Protein AF-A0A8J5S046-F1 (afdb_monomer_lite)

InterPro domains:
  IPR044968 Protein PUTATIVE RECOMBINATION INITIATION DEFECT 1 [PTHR36379] (1-211)

Organism: Zizania palustris (NCBI:txid103762)

Radius of gyration: 17.73 Å; chains: 1; bounding box: 41×42×45 Å

Foldseek 3Di:
DLLDPPLLVVQLVLVLVLLVLLCPVPDDCVPVSLPDPVLLVLLLVLLCCLLCVPVDDPSCLSSNLSNLSSLLSQLPDPDRRPSSLVSLAPVSLVSNLVRDALVSDFLSNLSSVLSCVVVVSDDPVSLVSLLVRLVVNLCVLVVVDDDDDDDDDDPPPPLPDDPDVVVSVVVSVCSSPPDDPPDDPVVVVVRSVSNNVSSVVSNVVSVVVVVD

Sequence (212 aa):
MIFSQDSRVAENCGACLSVILGWERFGKEKAVIRESKWSRLILEEFAVALTAPGLTSRSFTNQQKIAANIAVSLLKLSQVPVWLTSLFDGSLITGIVANLSARNVTAEVVDLFSELMARNYLNQDQIAGLHSLFQVCRRHAYGGGSQAQQPPEQKVETTAAARSTDDVRALLLGVMLNQRAGGSPCTLQMEQQKLLRQIDSFLQQSTRREQR

Structure (mmCIF, N/CA/C/O backbone):
data_AF-A0A8J5S046-F1
#
_entry.id   AF-A0A8J5S046-F1
#
loop_
_atom_site.group_PDB
_atom_site.id
_atom_site.type_symbol
_atom_site.label_atom_id
_atom_site.label_alt_id
_atom_site.label_comp_id
_atom_site.label_asym_id
_atom_site.label_entity_id
_atom_site.label_seq_id
_atom_site.pdbx_PDB_ins_code
_atom_site.Cartn_x
_atom_site.Cartn_y
_atom_site.Cartn_z
_atom_site.occupancy
_atom_site.B_iso_or_equiv
_atom_site.auth_seq_id
_atom_site.auth_comp_id
_atom_site.auth_asym_id
_atom_site.auth_atom_id
_atom_site.pdbx_PDB_model_num
ATOM 1 N N . MET A 1 1 ? 5.543 11.750 16.949 1.00 65.25 1 MET A N 1
ATOM 2 C CA . MET A 1 1 ? 5.632 10.344 17.406 1.00 65.25 1 MET A CA 1
ATOM 3 C C . MET A 1 1 ? 5.883 9.395 16.237 1.00 65.25 1 MET A C 1
ATOM 5 O O . MET A 1 1 ? 6.955 8.817 16.211 1.00 65.25 1 MET A O 1
ATOM 9 N N . ILE A 1 2 ? 5.003 9.307 15.227 1.00 62.59 2 ILE A N 1
ATOM 10 C CA . ILE A 1 2 ? 5.283 8.517 14.002 1.00 62.59 2 ILE A CA 1
ATOM 11 C C . ILE A 1 2 ? 6.438 9.118 13.188 1.00 62.59 2 ILE A C 1
ATOM 13 O O . ILE A 1 2 ? 7.314 8.384 12.760 1.00 62.59 2 ILE A O 1
ATOM 17 N N . PHE A 1 3 ? 6.525 10.448 13.091 1.00 65.94 3 PHE A N 1
ATOM 18 C CA . PHE A 1 3 ? 7.663 11.163 12.489 1.00 65.94 3 PHE A CA 1
ATOM 19 C C . PHE A 1 3 ? 8.866 11.343 13.436 1.00 65.94 3 PHE A C 1
ATOM 21 O O . PHE A 1 3 ? 9.636 12.288 13.294 1.00 65.94 3 PHE A O 1
ATOM 28 N N . SER A 1 4 ? 8.993 10.500 14.466 1.00 66.88 4 SER A N 1
ATOM 29 C CA . SER A 1 4 ? 10.151 10.550 15.367 1.00 66.88 4 SER A CA 1
ATOM 30 C C . SER A 1 4 ? 11.442 10.261 14.595 1.00 66.88 4 SER A C 1
ATOM 32 O O . SER A 1 4 ? 11.445 9.415 13.702 1.00 66.88 4 SER A O 1
ATOM 34 N N . GLN A 1 5 ? 12.540 10.927 14.967 1.00 66.25 5 GLN A N 1
ATOM 35 C CA . GLN A 1 5 ? 13.869 10.560 14.467 1.00 66.25 5 GLN A CA 1
ATOM 36 C C . GLN A 1 5 ? 14.384 9.252 15.083 1.00 66.25 5 GLN A C 1
ATOM 38 O O . GLN A 1 5 ? 15.199 8.573 14.465 1.00 66.25 5 GLN A O 1
ATOM 43 N N . ASP A 1 6 ? 13.889 8.864 16.265 1.00 71.69 6 ASP A N 1
ATOM 44 C CA . ASP A 1 6 ? 14.106 7.508 16.777 1.00 71.69 6 ASP A CA 1
ATOM 45 C C . ASP A 1 6 ? 13.193 6.543 16.007 1.00 71.69 6 ASP A C 1
ATOM 47 O O . ASP A 1 6 ? 11.966 6.558 16.176 1.00 71.69 6 ASP A O 1
ATOM 51 N N . SER A 1 7 ? 13.806 5.714 15.156 1.00 68.44 7 SER A N 1
ATOM 52 C CA . SER A 1 7 ? 13.111 4.754 14.298 1.00 68.44 7 SER A CA 1
ATOM 53 C C . SER A 1 7 ? 12.295 3.735 15.092 1.00 68.44 7 SER A C 1
ATOM 55 O O . SER A 1 7 ? 11.233 3.334 14.632 1.00 68.44 7 SER A O 1
ATOM 57 N N . ARG A 1 8 ? 12.718 3.369 16.309 1.00 71.75 8 ARG A N 1
ATOM 58 C CA . ARG A 1 8 ? 11.987 2.415 17.163 1.00 71.75 8 ARG A CA 1
ATOM 59 C C . ARG A 1 8 ? 10.700 3.032 17.687 1.00 71.75 8 ARG A C 1
ATOM 61 O O . ARG A 1 8 ? 9.659 2.383 17.706 1.00 71.75 8 ARG A O 1
ATOM 68 N N . VAL A 1 9 ? 10.757 4.305 18.086 1.00 72.75 9 VAL A N 1
ATOM 69 C CA . VAL A 1 9 ? 9.564 5.053 18.509 1.00 72.75 9 VAL A CA 1
ATOM 70 C C . VAL A 1 9 ? 8.600 5.195 17.333 1.00 72.75 9 VAL A C 1
ATOM 72 O O . VAL A 1 9 ? 7.409 4.930 17.487 1.00 72.75 9 VAL A O 1
ATOM 75 N N . ALA A 1 10 ? 9.112 5.553 16.153 1.00 69.56 10 ALA A N 1
ATOM 76 C CA . ALA A 1 10 ? 8.309 5.658 14.939 1.00 69.56 10 ALA A CA 1
ATOM 77 C C . ALA A 1 10 ? 7.615 4.328 14.588 1.00 69.56 10 ALA A C 1
ATOM 79 O O . ALA A 1 10 ? 6.402 4.314 14.374 1.00 69.56 10 ALA A O 1
ATOM 80 N N . GLU A 1 11 ? 8.363 3.220 14.597 1.00 68.56 11 GLU A N 1
ATOM 81 C CA . GLU A 1 11 ? 7.876 1.864 14.315 1.00 68.56 11 GLU A CA 1
ATOM 82 C C . GLU A 1 11 ? 6.812 1.402 15.309 1.00 68.56 11 GLU A C 1
ATOM 84 O O . GLU A 1 11 ? 5.725 0.999 14.891 1.00 68.56 11 GLU A O 1
ATOM 89 N N . ASN A 1 12 ? 7.064 1.544 16.612 1.00 73.19 12 ASN A N 1
ATOM 90 C CA . ASN A 1 12 ? 6.109 1.154 17.649 1.00 73.19 12 ASN A CA 1
ATOM 91 C C . ASN A 1 12 ? 4.814 1.966 17.558 1.00 73.19 12 ASN A C 1
ATOM 93 O O . ASN A 1 12 ? 3.722 1.396 17.583 1.00 73.19 12 ASN A O 1
ATOM 97 N N . CYS A 1 13 ? 4.918 3.289 17.400 1.00 74.25 13 CYS A N 1
ATOM 98 C CA . CYS A 1 13 ? 3.749 4.151 17.227 1.00 74.25 13 CYS A CA 1
ATOM 99 C C . CYS A 1 13 ? 2.962 3.791 15.963 1.00 74.25 13 CYS A C 1
ATOM 101 O O . CYS A 1 13 ? 1.733 3.764 15.986 1.00 74.25 13 CYS A O 1
ATOM 103 N N . GLY A 1 14 ? 3.663 3.498 14.870 1.00 70.62 14 GLY A N 1
ATOM 104 C CA . GLY A 1 14 ? 3.059 3.106 13.606 1.00 70.62 14 GLY A CA 1
ATOM 105 C C . GLY A 1 14 ? 2.335 1.766 13.651 1.00 70.62 14 GLY A C 1
ATOM 106 O O . GLY A 1 14 ? 1.214 1.643 13.152 1.00 70.62 14 GLY A O 1
ATOM 107 N N . ALA A 1 15 ? 2.953 0.770 14.284 1.00 68.62 15 ALA A N 1
ATOM 108 C CA . ALA A 1 15 ? 2.355 -0.541 14.491 1.00 68.62 15 ALA A CA 1
ATOM 109 C C . ALA A 1 15 ? 1.113 -0.443 15.391 1.00 68.62 15 ALA A C 1
ATOM 111 O O . ALA A 1 15 ? 0.059 -0.969 15.034 1.00 68.62 15 ALA A O 1
ATOM 112 N N . CYS A 1 16 ? 1.196 0.312 16.493 1.00 72.44 16 CYS A N 1
ATOM 113 C CA . CYS A 1 16 ? 0.053 0.572 17.370 1.00 72.44 16 CYS A CA 1
ATOM 114 C C . CYS A 1 16 ? -1.098 1.257 16.623 1.00 72.44 16 CYS A C 1
ATOM 116 O O . CYS A 1 16 ? -2.242 0.813 16.711 1.00 72.44 16 CYS A O 1
ATOM 118 N N . LEU A 1 17 ? -0.800 2.300 15.840 1.00 73.94 17 LEU A N 1
ATOM 119 C CA . LEU A 1 17 ? -1.813 2.995 15.049 1.00 73.94 17 LEU A CA 1
ATOM 120 C C . LEU A 1 17 ? -2.457 2.063 14.014 1.00 73.94 17 LEU A C 1
ATOM 122 O O . LEU A 1 17 ? -3.674 2.069 13.874 1.00 73.94 17 LEU A O 1
ATOM 126 N N . SER A 1 18 ? -1.674 1.222 13.333 1.00 67.00 18 SER A N 1
ATOM 127 C CA . SER A 1 18 ? -2.201 0.254 12.357 1.00 67.00 18 SER A CA 1
ATOM 128 C C . SER A 1 18 ? -3.168 -0.745 13.002 1.00 67.00 18 SER A C 1
ATOM 130 O O . SER A 1 18 ? -4.217 -1.048 12.437 1.00 67.00 18 SER A O 1
ATOM 132 N N . VAL A 1 19 ? -2.846 -1.221 14.210 1.00 69.62 19 VAL A N 1
ATOM 133 C CA . VAL A 1 19 ? -3.722 -2.099 15.000 1.00 69.62 19 VAL A CA 1
ATOM 134 C C . VAL A 1 19 ? -5.034 -1.391 15.360 1.00 69.62 19 VAL A C 1
ATOM 136 O O . VAL A 1 19 ? -6.098 -1.968 15.146 1.00 69.62 19 VAL A O 1
ATOM 139 N N . ILE A 1 20 ? -4.962 -0.140 15.835 1.00 71.00 20 ILE A N 1
ATOM 140 C CA . ILE A 1 20 ? -6.134 0.672 16.211 1.00 71.00 20 ILE A CA 1
ATOM 141 C C . ILE A 1 20 ? -7.035 0.937 14.996 1.00 71.00 20 ILE A C 1
ATOM 143 O O . ILE A 1 20 ? -8.240 0.705 15.054 1.00 71.00 20 ILE A O 1
ATOM 147 N N . LEU A 1 21 ? -6.461 1.367 13.868 1.00 66.56 21 LEU A N 1
ATOM 148 C CA . LEU A 1 21 ? -7.210 1.606 12.626 1.00 66.56 21 LEU A CA 1
ATOM 149 C C . LEU A 1 21 ? -7.849 0.316 12.097 1.00 66.56 21 LEU A C 1
ATOM 151 O O . LEU A 1 21 ? -8.976 0.318 11.604 1.00 66.56 21 LEU A O 1
ATOM 155 N N . GLY A 1 22 ? -7.153 -0.810 12.253 1.00 62.88 22 GLY A N 1
ATOM 156 C CA . GLY A 1 22 ? -7.649 -2.128 11.895 1.00 62.88 22 GLY A CA 1
ATOM 157 C C . GLY A 1 22 ? -8.813 -2.628 12.756 1.00 62.88 22 GLY A C 1
ATOM 158 O O . GLY A 1 22 ? -9.294 -3.725 12.481 1.00 62.88 22 GLY A O 1
ATOM 159 N N . TRP A 1 23 ? -9.276 -1.908 13.781 1.00 62.06 23 TRP A N 1
ATOM 160 C CA . TRP A 1 23 ? -10.411 -2.316 14.624 1.00 62.06 23 TRP A CA 1
ATOM 161 C C . TRP A 1 23 ? -11.747 -1.673 14.290 1.00 62.06 23 TRP A C 1
ATOM 163 O O . TRP A 1 23 ? -12.754 -2.012 14.910 1.00 62.06 23 TRP A O 1
ATOM 173 N N . GLU A 1 24 ? -11.823 -0.843 13.253 1.00 55.97 24 GLU A N 1
ATOM 174 C CA . GLU A 1 24 ? -13.107 -0.296 12.798 1.00 55.97 24 GLU A CA 1
ATOM 175 C C . GLU A 1 24 ? -14.135 -1.394 12.418 1.00 55.97 24 GLU A C 1
ATOM 177 O O . GLU A 1 24 ? -15.351 -1.187 12.438 1.00 55.97 24 GLU A O 1
ATOM 182 N N . ARG A 1 25 ? -13.659 -2.619 12.158 1.00 53.66 25 ARG A N 1
ATOM 183 C CA . ARG A 1 25 ? -14.481 -3.830 11.979 1.00 53.66 25 ARG A CA 1
ATOM 184 C C . ARG A 1 25 ? -15.316 -4.236 13.210 1.00 53.66 25 ARG A C 1
ATOM 186 O O . ARG A 1 25 ? -16.189 -5.084 13.046 1.00 53.66 25 ARG A O 1
ATOM 193 N N . PHE A 1 26 ? -15.114 -3.640 14.393 1.00 51.38 26 PHE A N 1
ATOM 194 C CA . PHE A 1 26 ? -15.739 -4.085 15.651 1.00 51.38 26 PHE A CA 1
ATOM 195 C C . PHE A 1 26 ? -16.686 -3.084 16.351 1.00 51.38 26 PHE A C 1
ATOM 197 O O . PHE A 1 26 ? -17.301 -3.466 17.344 1.00 51.38 26 PHE A O 1
ATOM 204 N N . GLY A 1 27 ? -16.883 -1.838 15.884 1.00 50.84 27 GLY A N 1
ATOM 205 C CA . GLY A 1 27 ? -17.802 -0.926 16.597 1.00 50.84 27 GLY A CA 1
ATOM 206 C C . GLY A 1 27 ? -17.813 0.556 16.200 1.00 50.84 27 GLY A C 1
ATOM 207 O O . GLY A 1 27 ? -17.188 0.964 15.230 1.00 50.84 27 GLY A O 1
ATOM 208 N N . LYS A 1 28 ? -18.578 1.356 16.967 1.00 48.78 28 LYS A N 1
ATOM 209 C CA . LYS A 1 28 ? -19.098 2.725 16.706 1.00 48.78 28 LYS A CA 1
ATOM 210 C C . LYS A 1 28 ? -18.073 3.856 16.449 1.00 48.78 28 LYS A C 1
ATOM 212 O O . LYS A 1 28 ? -18.494 4.989 16.236 1.00 48.78 28 LYS A O 1
ATOM 217 N N . GLU A 1 29 ? -16.770 3.590 16.400 1.00 53.75 29 GLU A N 1
ATOM 218 C CA . GLU A 1 29 ? -15.717 4.607 16.175 1.00 53.75 29 GLU A CA 1
ATOM 219 C C . GLU A 1 29 ? -15.400 4.886 14.692 1.00 53.75 29 GLU A C 1
ATOM 221 O O . GLU A 1 29 ? -14.442 5.590 14.370 1.00 53.75 29 GLU A O 1
ATOM 226 N N . LYS A 1 30 ? -16.248 4.398 13.775 1.00 57.34 30 LYS A N 1
ATOM 227 C CA . LYS A 1 30 ? -16.073 4.520 12.317 1.00 57.34 30 LYS A CA 1
ATOM 228 C C . LYS A 1 30 ? -15.819 5.948 11.824 1.00 57.34 30 LYS A C 1
ATOM 230 O O . LYS A 1 30 ? -15.045 6.159 10.901 1.00 57.34 30 LYS A O 1
ATOM 235 N N . ALA A 1 31 ? -16.457 6.948 12.432 1.00 59.94 31 ALA A N 1
ATOM 236 C CA . ALA A 1 31 ? -16.337 8.334 11.976 1.00 59.94 31 ALA A CA 1
ATOM 237 C C . ALA A 1 31 ? -14.989 8.977 12.351 1.00 59.94 31 ALA A C 1
ATOM 239 O O . ALA A 1 31 ? -14.379 9.647 11.521 1.00 59.94 31 ALA A O 1
ATOM 240 N N . VAL A 1 32 ? -14.498 8.742 13.574 1.00 61.19 32 VAL A N 1
ATOM 241 C CA . VAL A 1 32 ? -13.291 9.407 14.105 1.00 61.19 32 VAL A CA 1
ATOM 242 C C . VAL A 1 32 ? -12.034 8.925 13.382 1.00 61.19 32 VAL A C 1
ATOM 244 O O . VAL A 1 32 ? -11.157 9.721 13.051 1.00 61.19 32 VAL A O 1
ATOM 247 N N . ILE A 1 33 ? -11.969 7.626 13.083 1.00 64.25 33 ILE A N 1
ATOM 248 C CA . ILE A 1 33 ? -10.862 7.023 12.335 1.00 64.25 33 ILE A CA 1
ATOM 249 C C . ILE A 1 33 ? -10.875 7.480 10.868 1.00 64.25 33 ILE A C 1
ATOM 251 O O . ILE A 1 33 ? -9.837 7.890 10.340 1.00 64.25 33 ILE A O 1
ATOM 255 N N . ARG A 1 34 ? -12.054 7.484 10.230 1.00 66.81 34 ARG A N 1
ATOM 256 C CA . ARG A 1 34 ? -12.243 7.896 8.829 1.00 66.81 34 ARG A CA 1
ATOM 257 C C . ARG A 1 34 ? -11.859 9.356 8.575 1.00 66.81 34 ARG A C 1
ATOM 259 O O . ARG A 1 34 ? -11.347 9.680 7.503 1.00 66.81 34 ARG A O 1
ATOM 266 N N . GLU A 1 35 ? -12.097 10.231 9.547 1.00 71.44 35 GLU A N 1
ATOM 267 C CA . GLU A 1 35 ? -11.873 11.682 9.437 1.00 71.44 35 GLU A CA 1
ATOM 268 C C . GLU A 1 35 ? -10.589 12.153 10.139 1.00 71.44 35 GLU A C 1
ATOM 270 O O . GLU A 1 35 ? -10.340 13.353 10.280 1.00 71.44 35 GLU A O 1
ATOM 275 N N . SER A 1 36 ? -9.728 11.214 10.542 1.00 76.62 36 SER A N 1
ATOM 276 C CA . SER A 1 36 ? -8.446 11.520 11.168 1.00 76.62 36 SER A CA 1
ATOM 277 C C . SER A 1 36 ? -7.538 12.317 10.224 1.00 76.62 36 SER A C 1
ATOM 279 O O . SER A 1 36 ? -6.962 11.786 9.268 1.00 76.62 36 SER A O 1
ATOM 281 N N . LYS A 1 37 ? -7.336 13.601 10.544 1.00 83.12 37 LYS A N 1
ATOM 282 C CA . LYS A 1 37 ? -6.372 14.475 9.853 1.00 83.12 37 LYS A CA 1
ATOM 283 C C . LYS A 1 37 ? -4.942 13.930 9.921 1.00 83.12 37 LYS A C 1
ATOM 285 O O . LYS A 1 37 ? -4.159 14.168 9.010 1.00 83.12 37 LYS A O 1
ATOM 290 N N . TRP A 1 38 ? -4.617 13.166 10.965 1.00 81.62 38 TRP A N 1
ATOM 291 C CA . TRP A 1 38 ? -3.316 12.514 11.108 1.00 81.62 38 TRP A CA 1
ATOM 292 C C . TRP A 1 38 ? -3.109 11.409 10.081 1.00 81.62 38 TRP A C 1
ATOM 294 O O . TRP A 1 38 ? -2.056 11.356 9.454 1.00 81.62 38 TRP A O 1
ATOM 304 N N . SER A 1 39 ? -4.116 10.558 9.877 1.00 80.56 39 SER A N 1
ATOM 305 C CA . SER A 1 39 ? -4.048 9.498 8.870 1.00 80.56 39 SER A CA 1
ATOM 306 C C . SER A 1 39 ? -3.913 10.087 7.468 1.00 80.56 39 SER A C 1
ATOM 308 O O . SER A 1 39 ? -3.118 9.596 6.672 1.00 80.56 39 SER A O 1
ATOM 310 N N . ARG A 1 40 ? -4.643 11.176 7.195 1.00 87.62 40 ARG A N 1
ATOM 311 C CA . ARG A 1 40 ? -4.538 11.914 5.935 1.00 87.62 40 ARG A CA 1
ATOM 312 C C . ARG A 1 40 ? -3.136 12.469 5.704 1.00 87.62 40 ARG A C 1
ATOM 314 O O . ARG A 1 40 ? -2.552 12.170 4.672 1.00 87.62 40 ARG A O 1
ATOM 321 N N . LEU A 1 41 ? -2.581 13.184 6.682 1.00 86.12 41 LEU A N 1
ATOM 322 C CA . LEU A 1 41 ? -1.231 13.744 6.594 1.00 86.12 41 LEU A CA 1
ATOM 323 C C . LEU A 1 41 ? -0.174 12.655 6.341 1.00 86.12 41 LEU A C 1
ATOM 325 O O . LEU A 1 41 ? 0.673 12.805 5.471 1.00 86.12 41 LEU A O 1
ATOM 329 N N . ILE A 1 42 ? -0.241 11.538 7.076 1.00 84.06 42 ILE A N 1
ATOM 330 C CA . ILE A 1 42 ? 0.701 10.418 6.909 1.00 84.06 42 ILE A CA 1
ATOM 331 C C . ILE A 1 42 ? 0.638 9.851 5.486 1.00 84.06 42 ILE A C 1
ATOM 333 O O . ILE A 1 42 ? 1.677 9.516 4.919 1.00 84.06 42 ILE A O 1
ATOM 337 N N . LEU A 1 43 ? -0.562 9.731 4.913 1.00 88.75 43 LEU A N 1
ATOM 338 C CA . LEU A 1 43 ? -0.732 9.166 3.577 1.00 88.75 43 LEU A CA 1
ATOM 339 C C . LEU A 1 43 ? -0.411 10.141 2.446 1.00 88.75 43 LEU A C 1
ATOM 341 O O . LEU A 1 43 ? 0.115 9.700 1.429 1.00 88.75 43 LEU A O 1
ATOM 345 N N . GLU A 1 44 ? -0.666 11.437 2.621 1.00 88.25 44 GLU A N 1
ATOM 346 C CA . GLU A 1 44 ? -0.227 12.471 1.676 1.00 88.25 44 GLU A CA 1
ATOM 347 C C . GLU A 1 44 ? 1.308 12.499 1.585 1.00 88.25 44 GLU A C 1
ATOM 349 O O . GLU A 1 44 ? 1.862 12.405 0.491 1.00 88.25 44 GLU A O 1
ATOM 354 N N . GLU A 1 45 ? 2.009 12.484 2.721 1.00 83.56 45 GLU A N 1
ATOM 355 C CA . GLU A 1 45 ? 3.478 12.388 2.743 1.00 83.56 45 GLU A CA 1
ATOM 356 C C . GLU A 1 45 ? 3.985 11.069 2.144 1.00 83.56 45 GLU A C 1
ATOM 358 O O . GLU A 1 45 ? 4.972 11.031 1.410 1.00 83.56 45 GLU A O 1
ATOM 363 N N . PHE A 1 46 ? 3.288 9.963 2.408 1.00 87.25 46 PHE A N 1
ATOM 364 C CA . PHE A 1 46 ? 3.628 8.663 1.834 1.00 87.25 46 PHE A CA 1
ATOM 365 C C . PHE A 1 46 ? 3.473 8.629 0.312 1.00 87.25 46 PHE A C 1
ATOM 367 O O . PHE A 1 46 ? 4.337 8.087 -0.378 1.00 87.25 46 PHE A O 1
ATOM 374 N N . ALA A 1 47 ? 2.423 9.252 -0.219 1.00 87.94 47 ALA A N 1
ATOM 375 C CA . ALA A 1 47 ? 2.223 9.422 -1.651 1.00 87.94 47 ALA A CA 1
ATOM 376 C C . ALA A 1 47 ? 3.360 10.236 -2.293 1.00 87.94 47 ALA A C 1
ATOM 378 O O . ALA A 1 47 ? 3.900 9.837 -3.330 1.00 87.94 47 ALA A O 1
ATOM 379 N N . VAL A 1 48 ? 3.786 11.328 -1.649 1.00 84.88 48 VAL A N 1
ATOM 380 C CA . VAL A 1 48 ? 4.943 12.126 -2.092 1.00 84.88 48 VAL A CA 1
ATOM 381 C C . VAL A 1 48 ? 6.221 11.288 -2.073 1.00 84.88 48 VAL A C 1
ATOM 383 O O . VAL A 1 48 ? 6.983 11.293 -3.036 1.00 84.88 48 VAL A O 1
ATOM 386 N N . ALA A 1 49 ? 6.437 10.489 -1.029 1.00 83.25 49 ALA A N 1
ATOM 387 C CA . ALA A 1 49 ? 7.616 9.635 -0.930 1.00 83.25 49 ALA A CA 1
ATOM 388 C C . ALA A 1 49 ? 7.701 8.560 -2.014 1.00 83.25 49 ALA A C 1
ATOM 390 O O . ALA A 1 49 ? 8.795 8.203 -2.450 1.00 83.25 49 ALA A O 1
ATOM 391 N N . LEU A 1 50 ? 6.554 8.027 -2.430 1.00 83.50 50 LEU A N 1
ATOM 392 C CA . LEU A 1 50 ? 6.482 7.022 -3.482 1.00 83.50 50 LEU A CA 1
ATOM 393 C C . LEU A 1 50 ? 6.617 7.625 -4.887 1.00 83.50 50 LEU A C 1
ATOM 395 O O . LEU A 1 50 ? 7.175 6.979 -5.769 1.00 83.50 50 LEU A O 1
ATOM 399 N N . THR A 1 51 ? 6.135 8.851 -5.095 1.00 86.12 51 THR A N 1
ATOM 400 C CA . THR A 1 51 ? 6.234 9.563 -6.385 1.00 86.12 51 THR A CA 1
ATOM 401 C C . THR A 1 51 ? 7.557 10.297 -6.577 1.00 86.12 51 THR A C 1
ATOM 403 O O . THR A 1 51 ? 7.993 10.482 -7.709 1.00 86.12 51 THR A O 1
ATOM 406 N N . ALA A 1 52 ? 8.215 10.705 -5.495 1.00 81.38 52 ALA A N 1
ATOM 407 C CA . ALA A 1 52 ? 9.493 11.402 -5.533 1.00 81.38 52 ALA A CA 1
ATOM 408 C C . ALA A 1 52 ? 10.423 10.925 -4.401 1.00 81.38 52 ALA A C 1
ATOM 410 O O . ALA A 1 52 ? 10.704 11.676 -3.461 1.00 81.38 52 ALA A O 1
ATOM 411 N N . PRO A 1 53 ? 10.975 9.696 -4.491 1.00 69.38 53 PRO A N 1
ATOM 412 C CA . PRO A 1 53 ? 11.811 9.117 -3.434 1.00 69.38 53 PRO A CA 1
ATOM 413 C C . PRO A 1 53 ? 13.015 9.989 -3.041 1.00 69.38 53 PRO A C 1
ATOM 415 O O . PRO A 1 53 ? 13.440 9.975 -1.887 1.00 69.38 53 PRO A O 1
ATOM 418 N N . GLY A 1 54 ? 13.541 10.786 -3.981 1.00 67.44 54 GLY A N 1
ATOM 419 C CA . GLY A 1 54 ? 14.675 11.692 -3.767 1.00 67.44 54 GLY A CA 1
ATOM 420 C C . GLY A 1 54 ? 14.374 12.956 -2.952 1.00 67.44 54 GLY A C 1
ATOM 421 O O . GLY A 1 54 ? 15.313 13.657 -2.584 1.00 67.44 54 GLY A O 1
ATOM 422 N N . LEU A 1 55 ? 13.103 13.251 -2.658 1.00 65.56 55 LEU A N 1
ATOM 423 C CA . LEU A 1 55 ? 12.689 14.435 -1.893 1.00 65.56 55 LEU A CA 1
ATOM 424 C C . LEU A 1 55 ? 12.417 14.137 -0.412 1.00 65.56 55 LEU A C 1
ATOM 426 O O . LEU A 1 55 ? 12.116 15.052 0.351 1.00 65.56 55 LEU A O 1
ATOM 430 N N . THR A 1 56 ? 12.528 12.875 0.010 1.00 64.31 56 THR A N 1
ATOM 431 C CA . THR A 1 56 ? 12.166 12.463 1.373 1.00 64.31 56 THR A CA 1
ATOM 432 C C . THR A 1 56 ? 13.373 12.220 2.264 1.00 64.31 56 THR A C 1
ATOM 434 O O . THR A 1 56 ? 14.449 11.818 1.819 1.00 64.31 56 THR A O 1
ATOM 437 N N . SER A 1 57 ? 13.211 12.500 3.557 1.00 57.56 57 SER A N 1
ATOM 438 C CA . SER A 1 57 ? 14.267 12.283 4.541 1.00 57.56 57 SER A CA 1
ATOM 439 C C . SER A 1 57 ? 14.542 10.785 4.731 1.00 57.56 57 SER A C 1
ATOM 441 O O . SER A 1 57 ? 13.658 9.940 4.597 1.00 57.56 57 SER A O 1
ATOM 443 N N . ARG A 1 58 ? 15.773 10.432 5.127 1.00 54.06 58 ARG A N 1
ATOM 444 C CA . ARG A 1 58 ? 16.155 9.032 5.409 1.00 54.06 58 ARG A CA 1
ATOM 445 C C . ARG A 1 58 ? 15.292 8.354 6.482 1.00 54.06 58 ARG A C 1
ATOM 447 O O . ARG A 1 58 ? 15.243 7.133 6.509 1.00 54.06 58 ARG A O 1
ATOM 454 N N . SER A 1 59 ? 14.621 9.108 7.357 1.00 52.84 59 SER A N 1
ATOM 455 C CA . SER A 1 59 ? 13.706 8.544 8.362 1.00 52.84 59 SER A CA 1
ATOM 456 C C . SER A 1 59 ? 12.428 7.969 7.746 1.00 52.84 59 SER A C 1
ATOM 458 O O . SER A 1 59 ? 11.758 7.153 8.378 1.00 52.84 59 SER A O 1
ATOM 460 N N . PHE A 1 60 ? 12.087 8.376 6.520 1.00 59.53 60 PHE A N 1
A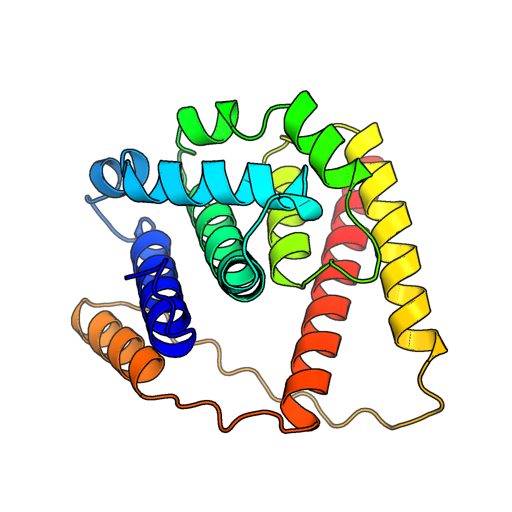TOM 461 C CA . PHE A 1 60 ? 10.817 8.028 5.902 1.00 59.53 60 PHE A CA 1
ATOM 462 C C . PHE A 1 60 ? 10.783 6.599 5.337 1.00 59.53 60 PHE A C 1
ATOM 464 O O . PHE A 1 60 ? 9.718 5.996 5.274 1.00 59.53 60 PHE A O 1
ATOM 471 N N . THR A 1 61 ? 11.922 5.988 4.999 1.00 58.69 61 THR A N 1
ATOM 472 C CA . THR A 1 61 ? 11.964 4.621 4.435 1.00 58.69 61 THR A CA 1
ATOM 473 C C . THR A 1 61 ? 11.416 3.557 5.390 1.00 58.69 61 THR A C 1
ATOM 475 O O . THR A 1 61 ? 10.660 2.685 4.967 1.00 58.69 61 THR A O 1
ATOM 478 N N . ASN A 1 62 ? 11.700 3.649 6.693 1.00 60.38 62 ASN A N 1
ATOM 479 C CA . ASN A 1 62 ? 11.082 2.754 7.683 1.00 60.38 62 ASN A CA 1
ATOM 480 C C . ASN A 1 62 ? 9.598 3.098 7.912 1.00 60.38 62 ASN A C 1
ATOM 482 O O . ASN A 1 62 ? 8.775 2.217 8.160 1.00 60.38 62 ASN A O 1
ATOM 486 N N . GLN A 1 63 ? 9.235 4.375 7.764 1.00 69.62 63 GLN A N 1
ATOM 487 C CA . GLN A 1 63 ? 7.860 4.862 7.907 1.00 69.62 63 GLN A CA 1
ATOM 488 C C . GLN A 1 63 ? 6.969 4.482 6.716 1.00 69.62 63 GLN A C 1
ATOM 490 O O . GLN A 1 63 ? 5.757 4.372 6.889 1.00 69.62 63 GLN A O 1
ATOM 495 N N . GLN A 1 64 ? 7.540 4.184 5.544 1.00 76.75 64 GLN A N 1
ATOM 496 C CA . GLN A 1 64 ? 6.796 3.714 4.370 1.00 76.75 64 GLN A CA 1
ATOM 497 C C . GLN A 1 64 ? 6.040 2.414 4.647 1.00 76.75 64 GLN A C 1
ATOM 499 O O . GLN A 1 64 ? 4.882 2.295 4.257 1.00 76.75 64 GLN A O 1
ATOM 504 N N . LYS A 1 65 ? 6.643 1.460 5.372 1.00 79.44 65 LYS A N 1
ATOM 505 C CA . LYS A 1 65 ? 5.961 0.205 5.743 1.00 79.44 65 LYS A CA 1
ATOM 506 C C . LYS A 1 65 ? 4.727 0.471 6.603 1.00 79.44 65 LYS A C 1
ATOM 508 O O . LYS A 1 65 ? 3.667 -0.112 6.396 1.00 79.44 65 LYS A O 1
ATOM 513 N N . ILE A 1 66 ? 4.865 1.375 7.567 1.00 76.75 66 ILE A N 1
ATOM 514 C CA . ILE A 1 66 ? 3.786 1.774 8.473 1.00 76.75 66 ILE A CA 1
ATOM 515 C C . ILE A 1 66 ? 2.682 2.486 7.695 1.00 76.75 66 ILE A C 1
ATOM 517 O O . ILE A 1 66 ? 1.516 2.129 7.823 1.00 76.75 66 ILE A O 1
ATOM 521 N N . ALA A 1 67 ? 3.045 3.473 6.877 1.00 84.56 67 ALA A N 1
ATOM 522 C CA . ALA A 1 67 ? 2.095 4.235 6.082 1.00 84.56 67 ALA A CA 1
ATOM 523 C C . ALA A 1 67 ? 1.343 3.338 5.086 1.00 84.56 67 ALA A C 1
ATOM 525 O O . ALA A 1 67 ? 0.124 3.440 4.978 1.00 84.56 67 ALA A O 1
ATOM 526 N N . ALA A 1 68 ? 2.027 2.383 4.451 1.00 87.38 68 ALA A N 1
ATOM 527 C CA . ALA A 1 68 ? 1.393 1.375 3.607 1.00 87.38 68 ALA A CA 1
ATOM 528 C C . ALA A 1 68 ? 0.377 0.520 4.390 1.00 87.38 68 ALA A C 1
ATOM 530 O O . ALA A 1 68 ? -0.753 0.341 3.939 1.00 87.38 68 ALA A O 1
ATOM 531 N N . ASN A 1 69 ? 0.719 0.060 5.599 1.00 84.00 69 ASN A N 1
ATOM 532 C CA . ASN A 1 69 ? -0.211 -0.693 6.452 1.00 84.00 69 ASN A CA 1
ATOM 533 C C . ASN A 1 69 ? -1.430 0.138 6.886 1.00 84.00 69 ASN A C 1
ATOM 535 O O . ASN A 1 69 ? -2.553 -0.377 6.923 1.00 84.00 69 ASN A O 1
ATOM 539 N N . ILE A 1 70 ? -1.229 1.425 7.182 1.00 83.56 70 ILE A N 1
ATOM 540 C CA . ILE A 1 70 ? -2.306 2.381 7.470 1.00 83.56 70 ILE A CA 1
ATOM 541 C C . ILE A 1 70 ? -3.226 2.518 6.250 1.00 83.56 70 ILE A C 1
ATOM 543 O O . ILE A 1 70 ? -4.441 2.383 6.392 1.00 83.56 70 ILE A O 1
ATOM 547 N N . ALA A 1 71 ? -2.661 2.713 5.053 1.00 89.25 71 ALA A N 1
ATOM 548 C CA . ALA A 1 71 ? -3.422 2.805 3.809 1.00 89.25 71 ALA A CA 1
ATOM 549 C C . ALA A 1 71 ? -4.250 1.541 3.554 1.00 89.25 71 ALA A C 1
ATOM 551 O O . ALA A 1 71 ? -5.457 1.640 3.348 1.00 89.25 71 ALA A O 1
ATOM 552 N N . VAL A 1 72 ? -3.639 0.35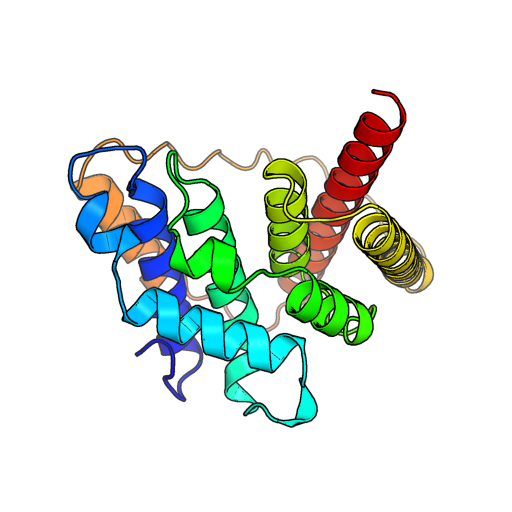5 3.646 1.00 88.56 72 VAL A N 1
ATOM 553 C CA . VAL A 1 72 ? -4.337 -0.934 3.489 1.00 88.56 72 VAL A CA 1
ATOM 554 C C . VAL A 1 72 ? -5.476 -1.069 4.498 1.00 88.56 72 VAL A C 1
ATOM 556 O O . VAL A 1 72 ? -6.572 -1.496 4.141 1.00 88.56 72 VAL A O 1
ATOM 559 N N . SER A 1 73 ? -5.250 -0.684 5.755 1.00 83.81 73 SER A N 1
ATOM 560 C CA . SER A 1 73 ? -6.278 -0.762 6.801 1.00 83.81 73 SER A CA 1
ATOM 561 C C . SER A 1 73 ? -7.472 0.144 6.494 1.00 83.81 73 SER A C 1
ATOM 563 O O . SER A 1 73 ? -8.613 -0.296 6.620 1.00 83.81 73 SER A O 1
ATOM 565 N N . LEU A 1 74 ? -7.219 1.370 6.022 1.00 85.31 74 LEU A N 1
ATOM 566 C CA . LEU A 1 74 ? -8.266 2.316 5.624 1.00 85.31 74 LEU A CA 1
ATOM 567 C C . LEU A 1 74 ? -8.992 1.891 4.339 1.00 85.31 74 LEU A C 1
ATOM 569 O O . LEU A 1 74 ? -10.200 2.086 4.209 1.00 85.31 74 LEU A O 1
ATOM 573 N N . LEU A 1 75 ? -8.281 1.277 3.393 1.00 88.38 75 LEU A N 1
ATOM 574 C CA . LEU A 1 75 ? -8.881 0.725 2.181 1.00 88.38 75 LEU A CA 1
ATOM 575 C C . LEU A 1 75 ? -9.754 -0.495 2.484 1.00 88.38 75 LEU A C 1
ATOM 577 O O . LEU A 1 75 ? -10.748 -0.695 1.800 1.00 88.38 75 LEU A O 1
ATOM 581 N N . LYS A 1 76 ? -9.451 -1.278 3.527 1.00 86.38 76 LYS A N 1
ATOM 582 C CA . LYS A 1 76 ? -10.252 -2.441 3.960 1.00 86.38 76 LYS A CA 1
ATOM 583 C C . LYS A 1 76 ? -11.544 -2.077 4.696 1.00 86.38 76 LYS A C 1
ATOM 585 O O . LYS A 1 76 ? -12.362 -2.958 4.960 1.00 86.38 76 LYS A O 1
ATOM 590 N N . LEU A 1 77 ? -11.778 -0.800 4.987 1.00 80.88 77 LEU A N 1
ATOM 591 C CA . LEU A 1 77 ? -12.999 -0.345 5.649 1.00 80.88 77 LEU A CA 1
ATOM 592 C C . LEU A 1 77 ? -14.248 -0.603 4.805 1.00 80.88 77 LEU A C 1
ATOM 594 O O . LEU A 1 77 ? -14.219 -0.562 3.574 1.00 80.88 77 LEU A O 1
ATOM 598 N N . SER A 1 78 ? -15.385 -0.835 5.468 1.00 79.44 78 SER A N 1
ATOM 599 C CA . SER A 1 78 ? -16.672 -1.007 4.772 1.00 79.44 78 SER A CA 1
ATOM 600 C C . SER A 1 78 ? -17.027 0.208 3.906 1.00 79.44 78 SER A C 1
ATOM 602 O O . SER A 1 78 ? -17.565 0.048 2.815 1.00 79.44 78 SER A O 1
ATOM 604 N N . GLN A 1 79 ? -16.669 1.407 4.371 1.00 82.81 79 GLN A N 1
ATOM 605 C CA . GLN A 1 79 ? -16.748 2.649 3.612 1.00 82.81 79 GLN A CA 1
ATOM 606 C C . GLN A 1 79 ? -15.366 3.292 3.616 1.00 82.81 79 GLN A C 1
ATOM 608 O O . GLN A 1 79 ? -14.868 3.683 4.670 1.00 82.81 79 GLN A O 1
ATOM 613 N N . VAL A 1 80 ? -14.748 3.384 2.441 1.00 86.06 80 VAL A N 1
ATOM 614 C CA . VAL A 1 80 ? -13.434 4.014 2.288 1.00 86.06 80 VAL A CA 1
ATOM 615 C C . VAL A 1 80 ? -13.589 5.534 2.467 1.00 86.06 80 VAL A C 1
ATOM 617 O O . VAL A 1 80 ? -14.539 6.104 1.924 1.00 86.06 80 VAL A O 1
ATOM 620 N N . PRO A 1 81 ? -12.699 6.215 3.215 1.00 86.44 81 PRO A N 1
ATOM 621 C CA . PRO A 1 81 ? -12.752 7.667 3.349 1.00 86.44 81 PRO A CA 1
ATOM 622 C C . PRO A 1 81 ? -12.677 8.369 1.985 1.00 86.44 81 PRO A C 1
ATOM 624 O O . PRO A 1 81 ? -11.794 8.069 1.186 1.00 86.44 81 PRO A O 1
ATOM 627 N N . VAL A 1 82 ? -13.547 9.354 1.732 1.00 88.19 82 VAL A N 1
ATOM 628 C CA . VAL A 1 82 ? -13.592 10.068 0.437 1.00 88.19 82 VAL A CA 1
ATOM 629 C C . VAL A 1 82 ? -12.244 10.711 0.103 1.00 88.19 82 VAL A C 1
ATOM 631 O O . VAL A 1 82 ? -11.747 10.556 -1.008 1.00 88.19 82 VAL A O 1
ATOM 634 N N . TRP A 1 83 ? -11.592 11.349 1.077 1.00 89.88 83 TRP A N 1
ATOM 635 C CA . TRP A 1 83 ? -10.269 11.946 0.868 1.00 89.88 83 TRP A CA 1
ATOM 636 C C . TRP A 1 83 ? -9.215 10.918 0.435 1.00 89.88 83 TRP A C 1
ATOM 638 O O . TRP A 1 83 ? -8.309 11.273 -0.307 1.00 89.88 83 TRP A O 1
ATOM 648 N N . LEU A 1 84 ? -9.337 9.656 0.862 1.00 90.06 84 LEU A N 1
ATOM 649 C CA . LEU A 1 84 ? -8.409 8.589 0.489 1.00 90.06 84 LEU A CA 1
ATOM 650 C C . LEU A 1 84 ? -8.620 8.167 -0.965 1.00 90.06 84 LEU A C 1
ATOM 652 O O . LEU A 1 84 ? -7.654 7.906 -1.675 1.00 90.06 84 LEU A O 1
ATOM 656 N N . THR A 1 85 ? -9.876 8.157 -1.417 1.00 88.88 85 THR A N 1
ATOM 657 C CA . THR A 1 85 ? -10.206 7.914 -2.829 1.00 88.88 85 THR A CA 1
ATOM 658 C C . THR A 1 85 ? -9.732 9.047 -3.735 1.00 88.88 85 THR A C 1
ATOM 660 O O . THR A 1 85 ? -9.277 8.786 -4.839 1.00 88.88 85 THR A O 1
ATOM 663 N N . SER A 1 86 ? -9.782 10.295 -3.256 1.00 90.50 86 SER A N 1
ATOM 664 C CA . SER A 1 86 ? -9.237 11.450 -3.978 1.00 90.50 86 SER A CA 1
ATOM 665 C C . SER A 1 86 ? -7.710 11.495 -3.956 1.00 90.50 86 SER A C 1
ATOM 667 O O . SER A 1 86 ? -7.120 12.025 -4.887 1.00 90.50 86 SER A O 1
ATOM 669 N N . LEU A 1 87 ? -7.078 10.972 -2.900 1.00 91.00 87 LEU A N 1
ATOM 670 C CA . LEU A 1 87 ? -5.624 10.883 -2.807 1.00 91.00 87 LEU A CA 1
ATOM 671 C C . LEU A 1 87 ? -5.081 9.894 -3.840 1.00 91.00 87 LEU A C 1
ATOM 673 O O . LEU A 1 87 ? -4.203 10.251 -4.611 1.00 91.00 87 LEU A O 1
ATOM 677 N N . PHE A 1 88 ? -5.612 8.668 -3.876 1.00 90.81 88 PHE A N 1
ATOM 678 C CA . PHE A 1 88 ? -5.220 7.644 -4.849 1.00 90.81 88 PHE A CA 1
ATOM 679 C C . PHE A 1 88 ? -5.954 7.813 -6.183 1.00 90.81 88 PHE A C 1
ATOM 681 O O . PHE A 1 88 ? -6.668 6.919 -6.636 1.00 90.81 88 PHE A O 1
ATOM 688 N N . ASP A 1 89 ? -5.778 8.972 -6.810 1.00 91.75 89 ASP A N 1
ATOM 689 C CA . ASP A 1 89 ? -6.279 9.210 -8.155 1.00 91.75 89 ASP A CA 1
ATOM 690 C C . ASP A 1 89 ? -5.405 8.515 -9.219 1.00 91.75 89 ASP A C 1
ATOM 692 O O . ASP A 1 89 ? -4.294 8.032 -8.967 1.00 91.75 89 ASP A O 1
ATOM 696 N N . GLY A 1 90 ? -5.911 8.458 -10.453 1.00 89.75 90 GLY A N 1
ATOM 697 C CA . GLY A 1 90 ? -5.202 7.797 -11.548 1.00 89.75 90 GLY A CA 1
ATOM 698 C C . GLY A 1 90 ? -3.836 8.425 -11.850 1.00 89.75 90 GLY A C 1
ATOM 699 O O . GLY A 1 90 ? -2.915 7.708 -12.248 1.00 89.75 90 GLY A O 1
ATOM 700 N N . SER A 1 91 ? -3.679 9.736 -11.640 1.00 90.44 91 SER A N 1
ATOM 701 C CA . SER A 1 91 ? -2.421 10.437 -11.909 1.00 90.44 91 SER A CA 1
ATOM 702 C C . SER A 1 91 ? -1.349 10.100 -10.868 1.00 90.44 91 SER A C 1
ATOM 704 O O . SER A 1 91 ? -0.244 9.700 -11.248 1.00 90.44 91 SER A O 1
ATOM 706 N N . LEU A 1 92 ? -1.693 10.138 -9.575 1.00 90.12 92 LEU A N 1
ATOM 707 C CA . LEU A 1 92 ? -0.803 9.766 -8.483 1.00 90.12 92 LEU A CA 1
ATOM 708 C C . LEU A 1 92 ? -0.381 8.306 -8.607 1.00 90.12 92 LEU A C 1
ATOM 710 O O . LEU A 1 92 ? 0.810 8.013 -8.547 1.00 90.12 92 LEU A O 1
ATOM 714 N N . ILE A 1 93 ? -1.331 7.388 -8.817 1.00 92.06 93 ILE A N 1
ATOM 715 C CA . ILE A 1 93 ? -1.025 5.956 -8.942 1.00 92.06 93 ILE A CA 1
ATOM 716 C C . ILE A 1 93 ? -0.046 5.723 -10.096 1.00 92.06 93 ILE A C 1
ATOM 718 O O . ILE A 1 93 ? 0.942 5.011 -9.926 1.00 92.06 93 ILE A O 1
ATOM 722 N N . THR A 1 94 ? -0.273 6.357 -11.247 1.00 91.62 94 THR A N 1
ATOM 723 C CA . THR A 1 94 ? 0.636 6.253 -12.400 1.00 91.62 94 THR A CA 1
ATOM 724 C C . THR A 1 94 ? 2.028 6.785 -12.060 1.00 91.62 94 THR A C 1
ATOM 726 O O . THR A 1 94 ? 3.026 6.124 -12.351 1.00 91.62 94 THR A O 1
ATOM 729 N N . GLY A 1 95 ? 2.103 7.937 -11.386 1.00 89.38 95 GLY A N 1
ATOM 730 C CA . GLY A 1 95 ? 3.362 8.512 -10.916 1.00 89.38 95 GLY A CA 1
ATOM 731 C C . GLY A 1 95 ? 4.103 7.601 -9.936 1.00 89.38 95 GLY A C 1
ATOM 732 O O . GLY A 1 95 ? 5.318 7.451 -10.040 1.00 89.38 95 GLY A O 1
ATOM 733 N N . ILE A 1 96 ? 3.389 6.940 -9.022 1.00 89.88 96 ILE A N 1
ATOM 734 C CA . ILE A 1 96 ? 3.982 5.969 -8.098 1.00 89.88 96 ILE A CA 1
ATOM 735 C C . ILE A 1 96 ? 4.532 4.775 -8.881 1.00 89.88 96 ILE A C 1
ATOM 737 O O . ILE A 1 96 ? 5.700 4.429 -8.719 1.00 89.88 96 ILE A O 1
ATOM 741 N N . VAL A 1 97 ? 3.719 4.155 -9.744 1.00 89.88 97 VAL A N 1
ATOM 742 C CA . VAL A 1 97 ? 4.118 2.968 -10.523 1.00 89.88 97 VAL A CA 1
ATOM 743 C C . VAL A 1 97 ? 5.367 3.252 -11.360 1.00 89.88 97 VAL A C 1
ATOM 745 O O . VAL A 1 97 ? 6.261 2.410 -11.408 1.00 89.88 97 VAL A O 1
ATOM 748 N N . ALA A 1 98 ? 5.476 4.449 -11.942 1.00 88.25 98 ALA A N 1
ATOM 749 C CA . ALA A 1 98 ? 6.643 4.869 -12.718 1.00 88.25 98 ALA A CA 1
ATOM 750 C C . ALA A 1 98 ? 7.940 4.999 -11.892 1.00 88.25 98 ALA A C 1
ATOM 752 O O . ALA A 1 98 ? 9.031 4.876 -12.446 1.00 88.25 98 ALA A O 1
ATOM 753 N N . ASN A 1 99 ? 7.840 5.236 -10.580 1.00 87.50 99 ASN A N 1
ATOM 754 C CA . ASN A 1 99 ? 8.986 5.403 -9.678 1.00 87.50 99 ASN A CA 1
ATOM 755 C C . ASN A 1 99 ? 9.344 4.131 -8.891 1.00 87.50 99 ASN A C 1
ATOM 757 O O . ASN A 1 99 ? 10.376 4.073 -8.207 1.00 87.50 99 ASN A O 1
ATOM 761 N N . LEU A 1 100 ? 8.513 3.091 -8.968 1.00 86.38 100 LEU A N 1
ATOM 762 C CA . LEU A 1 100 ? 8.810 1.813 -8.339 1.00 86.38 100 LEU A CA 1
ATOM 763 C C . LEU A 1 100 ? 9.840 1.016 -9.144 1.00 86.38 100 LEU A C 1
ATOM 765 O O . LEU A 1 100 ? 9.885 1.021 -10.370 1.00 86.38 100 LEU A O 1
ATOM 769 N N . SER A 1 101 ? 10.684 0.289 -8.422 1.00 83.75 101 SER A N 1
ATOM 770 C CA . SER A 1 101 ? 11.723 -0.581 -8.960 1.00 83.75 101 SER A CA 1
ATOM 771 C C . SER A 1 101 ? 11.911 -1.790 -8.048 1.00 83.75 101 SER A C 1
ATOM 773 O O . SER A 1 101 ? 11.539 -1.772 -6.876 1.00 83.75 101 SER A O 1
ATOM 775 N N . ALA A 1 102 ? 12.587 -2.831 -8.531 1.00 79.50 102 ALA A N 1
ATOM 776 C CA . ALA A 1 102 ? 12.862 -4.017 -7.714 1.00 79.50 102 ALA A CA 1
ATOM 777 C C . ALA A 1 102 ? 13.639 -3.738 -6.411 1.00 79.50 102 ALA A C 1
ATOM 779 O O . ALA A 1 102 ? 13.700 -4.601 -5.542 1.00 79.50 102 ALA A O 1
ATOM 780 N N . ARG A 1 103 ? 14.226 -2.542 -6.260 1.00 75.50 103 ARG A N 1
ATOM 781 C CA . ARG A 1 103 ? 14.989 -2.134 -5.075 1.00 75.50 103 ARG A CA 1
ATOM 782 C C . ARG A 1 103 ? 14.144 -1.478 -3.981 1.00 75.50 103 ARG A C 1
ATOM 784 O O . ARG A 1 103 ? 14.597 -1.443 -2.843 1.00 75.50 103 ARG A O 1
ATOM 791 N N . ASN A 1 104 ? 12.974 -0.926 -4.312 1.00 77.44 104 ASN A N 1
ATOM 792 C CA . ASN A 1 104 ? 12.134 -0.172 -3.368 1.00 77.44 104 ASN A CA 1
ATOM 793 C C . ASN A 1 104 ? 10.757 -0.814 -3.121 1.00 77.44 104 ASN A C 1
ATOM 795 O O . ASN A 1 104 ? 9.967 -0.287 -2.343 1.00 77.44 104 ASN A O 1
ATOM 799 N N . VAL A 1 105 ? 10.481 -1.964 -3.736 1.00 84.69 105 VAL A N 1
ATOM 800 C CA . VAL A 1 105 ? 9.255 -2.728 -3.494 1.00 84.69 105 VAL A CA 1
ATOM 801 C C . VAL A 1 105 ? 9.385 -3.540 -2.201 1.00 84.69 105 VAL A C 1
ATOM 803 O O . VAL A 1 105 ? 10.279 -4.373 -2.058 1.00 84.69 105 VAL A O 1
ATOM 806 N N . THR A 1 106 ? 8.455 -3.325 -1.270 1.00 86.06 106 THR A N 1
ATOM 807 C CA . THR A 1 106 ? 8.300 -4.114 -0.037 1.00 86.06 106 THR A CA 1
ATOM 808 C C . THR A 1 106 ? 6.988 -4.897 -0.048 1.00 86.06 106 THR A C 1
ATOM 810 O O . THR A 1 106 ? 6.097 -4.618 -0.851 1.00 86.06 106 THR A O 1
ATOM 813 N N . ALA A 1 107 ? 6.843 -5.873 0.855 1.00 87.19 107 ALA A N 1
ATOM 814 C CA . ALA A 1 107 ? 5.612 -6.656 0.977 1.00 87.19 107 ALA A CA 1
ATOM 815 C C . ALA A 1 107 ? 4.389 -5.760 1.244 1.00 87.19 107 ALA A C 1
ATOM 817 O O . ALA A 1 107 ? 3.330 -5.977 0.668 1.00 87.19 107 ALA A O 1
ATOM 818 N N . GLU A 1 108 ? 4.559 -4.716 2.059 1.00 87.25 108 GLU A N 1
ATOM 819 C CA . GLU A 1 108 ? 3.499 -3.765 2.403 1.00 87.25 108 GLU A CA 1
ATOM 820 C C . GLU A 1 108 ? 3.073 -2.909 1.198 1.00 87.25 108 GLU A C 1
ATOM 822 O O . GLU A 1 108 ? 1.894 -2.595 1.050 1.00 87.25 108 GLU A O 1
ATOM 827 N N . VAL A 1 109 ? 4.010 -2.562 0.306 1.00 89.19 109 VAL A N 1
ATOM 828 C CA . VAL A 1 109 ? 3.693 -1.863 -0.952 1.00 89.19 109 VAL A CA 1
ATOM 829 C C . VAL A 1 109 ? 2.918 -2.785 -1.898 1.00 89.19 109 VAL A C 1
ATOM 831 O O . VAL A 1 109 ? 1.942 -2.354 -2.506 1.00 89.19 109 VAL A O 1
ATOM 834 N N . VAL A 1 110 ? 3.290 -4.066 -1.993 1.00 91.44 110 VAL A N 1
ATOM 835 C CA . VAL A 1 110 ? 2.523 -5.047 -2.786 1.00 91.44 110 VAL A CA 1
ATOM 836 C C . VAL A 1 110 ? 1.118 -5.247 -2.208 1.00 91.44 110 VAL A C 1
ATOM 838 O O . VAL A 1 110 ? 0.143 -5.283 -2.961 1.00 91.44 110 VAL A O 1
ATOM 841 N N . ASP A 1 111 ? 0.990 -5.314 -0.881 1.00 91.06 111 ASP A N 1
ATOM 842 C CA . ASP A 1 111 ? -0.301 -5.385 -0.186 1.00 91.06 111 ASP A CA 1
ATOM 843 C C . ASP A 1 111 ? -1.185 -4.163 -0.482 1.00 91.06 111 ASP A C 1
ATOM 845 O O . ASP A 1 111 ? -2.379 -4.312 -0.751 1.00 91.06 111 ASP A O 1
ATOM 849 N N . LEU A 1 112 ? -0.602 -2.958 -0.502 1.00 92.94 112 LEU A N 1
ATOM 850 C CA . LEU A 1 112 ? -1.300 -1.732 -0.892 1.00 92.94 112 LEU A CA 1
ATOM 851 C C . LEU A 1 112 ? -1.879 -1.834 -2.302 1.00 92.94 112 LEU A C 1
ATOM 853 O O . LEU A 1 112 ? -3.071 -1.596 -2.490 1.00 92.94 112 LEU A O 1
ATOM 857 N N . PHE A 1 113 ? -1.071 -2.219 -3.290 1.00 94.25 113 PHE A N 1
ATOM 858 C CA . PHE A 1 113 ? -1.559 -2.354 -4.664 1.00 94.25 113 PHE A CA 1
ATOM 859 C C . PHE A 1 113 ? -2.564 -3.492 -4.832 1.00 94.25 113 PHE A C 1
ATOM 861 O O . PHE A 1 113 ? -3.494 -3.363 -5.625 1.00 94.25 113 PHE A O 1
ATOM 868 N N . SER A 1 114 ? -2.430 -4.576 -4.066 1.00 93.06 114 SER A N 1
ATOM 869 C CA . SER A 1 114 ? -3.413 -5.668 -4.048 1.00 93.06 114 SER A CA 1
ATOM 870 C C . SER A 1 114 ? -4.783 -5.174 -3.576 1.00 93.06 114 SER A C 1
ATOM 872 O O . SER A 1 114 ? -5.813 -5.499 -4.172 1.00 93.06 114 SER A O 1
ATOM 874 N N . GLU A 1 115 ? -4.804 -4.337 -2.536 1.00 93.00 115 GLU A N 1
ATOM 875 C CA . GLU A 1 115 ? -6.037 -3.762 -2.000 1.00 93.00 115 GLU A CA 1
ATOM 876 C C . GLU A 1 115 ? -6.612 -2.669 -2.919 1.00 93.00 115 GLU A C 1
ATOM 878 O O . GLU A 1 115 ? -7.816 -2.657 -3.183 1.00 93.00 115 GLU A O 1
ATOM 883 N N . LEU A 1 116 ? -5.767 -1.798 -3.485 1.00 93.19 116 LEU A N 1
ATOM 884 C CA . LEU A 1 116 ? -6.188 -0.827 -4.506 1.00 93.19 116 LEU A CA 1
ATOM 885 C C . LEU A 1 116 ? -6.798 -1.534 -5.723 1.00 93.19 116 LEU A C 1
ATOM 887 O O . LEU A 1 116 ? -7.832 -1.104 -6.242 1.00 93.19 116 LEU A O 1
ATOM 891 N N . MET A 1 117 ? -6.205 -2.659 -6.139 1.00 92.81 117 MET A N 1
ATOM 892 C CA . MET A 1 117 ? -6.773 -3.514 -7.172 1.00 92.81 117 MET A CA 1
ATOM 893 C C . MET A 1 117 ? -8.139 -4.021 -6.725 1.00 92.81 117 MET A C 1
ATOM 895 O O . MET A 1 117 ? -9.115 -3.762 -7.422 1.00 92.81 117 MET A O 1
ATOM 899 N N . ALA A 1 118 ? -8.243 -4.676 -5.563 1.00 90.81 118 ALA A N 1
ATOM 900 C CA . ALA A 1 118 ? -9.492 -5.244 -5.047 1.00 90.81 118 ALA A CA 1
ATOM 901 C C . ALA A 1 118 ? -10.649 -4.227 -5.016 1.00 90.81 118 ALA A C 1
ATOM 903 O O . ALA A 1 118 ? -11.784 -4.580 -5.341 1.00 90.81 118 ALA A O 1
ATOM 904 N N . ARG A 1 119 ? -10.347 -2.956 -4.723 1.00 89.38 119 ARG A N 1
ATOM 905 C CA . ARG A 1 119 ? -11.301 -1.835 -4.687 1.00 89.38 119 ARG A CA 1
ATOM 906 C C . ARG A 1 119 ? -11.584 -1.160 -6.037 1.00 89.38 119 ARG A C 1
ATOM 908 O O . ARG A 1 119 ? -12.414 -0.262 -6.080 1.00 89.38 119 ARG A O 1
ATOM 915 N N . ASN A 1 120 ? -10.966 -1.623 -7.125 1.00 90.38 120 ASN A N 1
ATOM 916 C CA . ASN A 1 120 ? -11.074 -1.069 -8.485 1.00 90.38 120 ASN A CA 1
ATOM 917 C C . ASN A 1 120 ? -10.519 0.358 -8.637 1.00 90.38 120 ASN A C 1
ATOM 919 O O . ASN A 1 120 ? -11.005 1.117 -9.469 1.00 90.38 120 ASN A O 1
ATOM 923 N N . TYR A 1 121 ? -9.488 0.718 -7.868 1.00 91.50 121 TYR A N 1
ATOM 924 C CA . TYR A 1 121 ? -8.785 1.995 -8.055 1.00 91.50 121 TYR A CA 1
ATOM 925 C C . TYR A 1 121 ? -7.695 1.933 -9.131 1.00 91.50 121 TYR A C 1
ATOM 927 O O . TYR A 1 121 ? -7.228 2.973 -9.581 1.00 91.50 121 TYR A O 1
ATOM 935 N N . LEU A 1 122 ? -7.287 0.730 -9.550 1.00 92.38 122 LEU A N 1
ATOM 936 C CA . LEU A 1 122 ? -6.278 0.543 -10.592 1.00 92.38 122 LEU A CA 1
ATOM 937 C C . LEU A 1 122 ? -6.922 0.348 -11.966 1.00 92.38 122 LEU A C 1
ATOM 939 O O . LEU A 1 122 ? -7.846 -0.457 -12.106 1.00 92.38 122 LEU A O 1
ATOM 943 N N . ASN A 1 123 ? -6.382 1.027 -12.977 1.00 91.69 123 ASN A N 1
ATOM 944 C CA . ASN A 1 123 ? -6.706 0.769 -14.381 1.00 91.69 123 ASN A CA 1
ATOM 945 C C . ASN A 1 123 ? -5.830 -0.360 -14.971 1.00 91.69 123 ASN A C 1
ATOM 947 O O . ASN A 1 123 ? -4.897 -0.843 -14.327 1.00 91.69 123 ASN A O 1
ATOM 951 N N . GLN A 1 124 ? -6.135 -0.794 -16.197 1.00 90.19 124 GLN A N 1
ATOM 952 C CA . GLN A 1 124 ? -5.428 -1.912 -16.837 1.00 90.19 124 GLN A CA 1
ATOM 953 C C . GLN A 1 124 ? -3.942 -1.618 -17.081 1.00 90.19 124 GLN A C 1
ATOM 955 O O . GLN A 1 124 ? -3.104 -2.478 -16.820 1.00 90.19 124 GLN A O 1
ATOM 960 N N . ASP A 1 125 ? -3.597 -0.394 -17.485 1.00 90.56 125 ASP A N 1
ATOM 961 C CA . ASP A 1 125 ? -2.205 -0.004 -17.738 1.00 90.56 125 ASP A CA 1
ATOM 962 C C . ASP A 1 125 ? -1.363 -0.049 -16.453 1.00 90.56 125 ASP A C 1
ATOM 964 O O . ASP A 1 125 ? -0.242 -0.562 -16.438 1.00 90.56 125 ASP A O 1
ATOM 968 N N . GLN A 1 126 ? -1.928 0.425 -15.340 1.00 92.06 126 GLN A N 1
ATOM 969 C CA . GLN A 1 126 ? -1.308 0.372 -14.016 1.00 92.06 126 GLN A CA 1
ATOM 970 C C . GLN A 1 126 ? -1.141 -1.072 -13.536 1.00 92.06 126 GLN A C 1
ATOM 972 O O . GLN A 1 126 ? -0.088 -1.418 -12.998 1.00 92.06 126 GLN A O 1
ATOM 977 N N . ILE A 1 127 ? -2.145 -1.930 -13.754 1.00 91.69 127 ILE A N 1
ATOM 978 C CA . ILE A 1 127 ? -2.072 -3.359 -13.414 1.00 91.69 127 ILE A CA 1
ATOM 979 C C . ILE A 1 127 ? -0.970 -4.043 -14.228 1.00 91.69 127 ILE A C 1
ATOM 981 O O . ILE A 1 127 ? -0.145 -4.749 -13.648 1.00 91.69 127 ILE A O 1
ATOM 985 N N . ALA A 1 128 ? -0.904 -3.800 -15.538 1.00 90.25 128 ALA A N 1
ATOM 986 C CA . ALA A 1 128 ? 0.123 -4.365 -16.411 1.00 90.25 128 ALA A CA 1
ATOM 987 C C . ALA A 1 128 ? 1.536 -3.898 -16.016 1.00 90.25 128 ALA A C 1
ATOM 989 O O . ALA A 1 128 ? 2.466 -4.711 -15.941 1.00 90.25 128 ALA A O 1
ATOM 990 N N . GLY A 1 129 ? 1.693 -2.609 -15.690 1.00 90.12 129 GLY A N 1
ATOM 991 C CA . GLY A 1 129 ? 2.948 -2.043 -15.191 1.00 90.12 129 GLY A CA 1
ATOM 992 C C . GLY A 1 129 ? 3.415 -2.705 -13.892 1.00 90.12 129 GLY A C 1
ATOM 993 O O . GLY A 1 129 ? 4.557 -3.164 -13.801 1.00 90.12 129 GLY A O 1
ATOM 994 N N . LEU A 1 130 ? 2.515 -2.839 -12.912 1.00 92.12 130 LEU A N 1
ATOM 995 C CA . LEU A 1 130 ? 2.788 -3.514 -11.637 1.00 92.12 130 LEU A CA 1
ATOM 996 C C . LEU A 1 130 ? 3.097 -5.001 -11.822 1.00 92.12 130 LEU A C 1
ATOM 998 O O . LEU A 1 130 ? 4.028 -5.520 -11.210 1.00 92.12 130 LEU A O 1
ATOM 1002 N N . HIS A 1 131 ? 2.360 -5.686 -12.695 1.00 91.31 131 HIS A N 1
ATOM 1003 C CA . HIS A 1 131 ? 2.582 -7.093 -13.007 1.00 91.31 131 HIS A CA 1
ATOM 1004 C C . HIS A 1 131 ? 3.990 -7.321 -13.579 1.00 91.31 131 HIS A C 1
ATOM 1006 O O . HIS A 1 131 ? 4.734 -8.174 -13.087 1.00 91.31 131 HIS A O 1
ATOM 1012 N N . SER A 1 132 ? 4.395 -6.512 -14.564 1.00 89.44 132 SER A N 1
ATOM 1013 C CA . SER A 1 132 ? 5.747 -6.556 -15.137 1.00 89.44 132 SER A CA 1
ATOM 1014 C C . SER A 1 132 ? 6.821 -6.297 -14.074 1.00 89.44 132 SER A C 1
ATOM 1016 O O . SER A 1 132 ? 7.763 -7.084 -13.923 1.00 89.44 132 SER A O 1
ATOM 1018 N N . LEU A 1 133 ? 6.642 -5.246 -13.268 1.00 90.00 133 LEU A N 1
ATOM 1019 C CA . LEU A 1 133 ? 7.551 -4.899 -12.179 1.00 90.00 133 LEU A CA 1
ATOM 1020 C C . LEU A 1 133 ? 7.703 -6.045 -11.170 1.00 90.00 133 LEU A C 1
ATOM 1022 O O . LEU A 1 133 ? 8.824 -6.427 -10.829 1.00 90.00 133 LEU A O 1
ATOM 1026 N N . PHE A 1 134 ? 6.600 -6.622 -10.696 1.00 90.81 134 PHE A N 1
ATOM 1027 C CA . PHE A 1 134 ? 6.635 -7.691 -9.700 1.00 90.81 134 PHE A CA 1
ATOM 1028 C C . PHE A 1 134 ? 7.211 -8.992 -10.260 1.00 90.81 134 PHE A C 1
ATOM 1030 O O . PHE A 1 134 ? 7.928 -9.693 -9.544 1.00 90.81 134 PHE A O 1
ATOM 1037 N N . GLN A 1 135 ? 7.034 -9.279 -11.554 1.00 87.12 135 GLN A N 1
ATOM 1038 C CA . GLN A 1 135 ? 7.771 -10.365 -12.203 1.00 87.12 135 GLN A CA 1
ATOM 1039 C C . GLN A 1 135 ? 9.285 -10.116 -12.237 1.00 87.12 135 GLN A C 1
ATOM 1041 O O . GLN A 1 135 ? 10.069 -11.048 -12.033 1.00 87.12 135 GLN A O 1
ATOM 1046 N N . VAL A 1 136 ? 9.728 -8.878 -12.488 1.00 86.81 136 VAL A N 1
ATOM 1047 C CA . VAL A 1 136 ? 11.154 -8.511 -12.415 1.00 86.81 136 VAL A CA 1
ATOM 1048 C C . VAL A 1 136 ? 11.683 -8.660 -10.985 1.00 86.81 136 VAL A C 1
ATOM 1050 O O . VAL A 1 136 ? 12.770 -9.215 -10.808 1.00 86.81 136 VAL A O 1
ATOM 1053 N N . CYS A 1 137 ? 10.908 -8.241 -9.976 1.00 84.75 137 CYS A N 1
ATOM 1054 C CA . CYS A 1 137 ? 11.239 -8.417 -8.556 1.00 84.75 137 CYS A CA 1
ATOM 1055 C C . CYS A 1 137 ? 11.401 -9.899 -8.202 1.00 84.75 137 CYS A C 1
ATOM 1057 O O . CYS A 1 137 ? 12.411 -10.296 -7.620 1.00 84.75 137 CYS A O 1
ATOM 1059 N N . ARG A 1 138 ? 10.440 -10.732 -8.621 1.00 84.06 138 ARG A N 1
ATOM 1060 C CA . ARG A 1 138 ? 10.468 -12.182 -8.410 1.00 84.06 138 ARG A CA 1
ATOM 1061 C C . ARG A 1 138 ? 11.719 -12.806 -9.031 1.00 84.06 138 ARG A C 1
ATOM 1063 O O . ARG A 1 138 ? 12.425 -13.552 -8.363 1.00 84.06 138 ARG A O 1
ATOM 1070 N N . ARG A 1 139 ? 12.053 -12.451 -10.279 1.00 83.12 139 ARG A N 1
ATOM 1071 C CA . ARG A 1 139 ? 13.266 -12.947 -10.959 1.00 83.12 139 ARG A CA 1
ATOM 1072 C C . ARG A 1 139 ? 14.559 -12.537 -10.252 1.00 83.12 139 ARG A C 1
ATOM 1074 O O . ARG A 1 139 ? 15.451 -13.368 -10.127 1.00 83.12 139 ARG A O 1
ATOM 1081 N N . HIS A 1 140 ? 14.653 -11.303 -9.756 1.00 73.56 140 HIS A N 1
ATOM 1082 C CA . HIS A 1 140 ? 15.825 -10.852 -8.996 1.00 73.56 140 HIS A CA 1
ATOM 1083 C C . HIS A 1 140 ? 15.993 -11.613 -7.677 1.00 73.56 140 HIS A C 1
ATOM 1085 O O . HIS A 1 140 ? 17.109 -11.982 -7.322 1.00 73.56 140 HIS A O 1
ATOM 1091 N N . ALA A 1 141 ? 14.893 -11.881 -6.972 1.00 69.31 141 ALA A N 1
ATOM 1092 C CA . ALA A 1 141 ? 14.923 -12.597 -5.703 1.00 69.31 141 ALA A CA 1
ATOM 1093 C C . ALA A 1 141 ? 15.339 -14.073 -5.853 1.00 69.31 141 ALA A C 1
ATOM 1095 O O . ALA A 1 141 ? 16.055 -14.578 -4.993 1.00 69.31 141 ALA A O 1
ATOM 1096 N N . TYR A 1 142 ? 14.939 -14.747 -6.940 1.00 58.91 142 TYR A N 1
ATOM 1097 C CA . TYR A 1 142 ? 15.328 -16.140 -7.213 1.00 58.91 142 TYR A CA 1
ATOM 1098 C C . TYR A 1 142 ? 16.675 -16.281 -7.944 1.00 58.91 142 TYR A C 1
ATOM 1100 O O . TYR A 1 142 ? 17.375 -17.267 -7.740 1.00 58.91 142 TYR A O 1
ATOM 1108 N N . GLY A 1 143 ? 17.070 -15.312 -8.777 1.00 52.38 143 GLY A N 1
ATOM 1109 C CA . GLY A 1 143 ? 18.305 -15.378 -9.571 1.00 52.38 143 GLY A CA 1
ATOM 1110 C C . GLY A 1 143 ? 19.600 -15.116 -8.791 1.00 52.38 143 GLY A C 1
ATOM 1111 O O . GLY A 1 143 ? 20.675 -15.449 -9.278 1.00 52.38 143 GLY A O 1
ATOM 1112 N N . GLY A 1 144 ? 19.516 -14.533 -7.590 1.00 48.50 144 GLY A N 1
ATOM 1113 C CA . GLY A 1 144 ? 20.676 -14.220 -6.743 1.00 48.50 144 GLY A CA 1
ATOM 1114 C C . GLY A 1 144 ? 21.055 -15.294 -5.717 1.00 48.50 144 GLY A C 1
ATOM 1115 O O . GLY A 1 144 ? 22.019 -15.101 -4.982 1.00 48.50 144 GLY A O 1
ATOM 1116 N N . GLY A 1 145 ? 20.310 -16.401 -5.632 1.00 38.53 145 GLY A N 1
ATOM 1117 C CA . GLY A 1 145 ? 20.510 -17.432 -4.614 1.00 38.53 145 GLY A CA 1
ATOM 1118 C C . GLY A 1 145 ? 20.569 -18.828 -5.217 1.00 38.53 145 GLY A C 1
ATOM 1119 O O . GLY A 1 145 ? 19.538 -19.472 -5.399 1.00 38.53 145 GLY A O 1
ATOM 1120 N N . SER A 1 146 ? 21.777 -19.324 -5.489 1.00 41.50 146 SER A N 1
ATOM 1121 C CA . SER A 1 146 ? 21.994 -20.762 -5.644 1.00 41.50 146 SER A CA 1
ATOM 1122 C C . SER A 1 146 ? 21.538 -21.484 -4.374 1.00 41.50 146 SER A C 1
ATOM 1124 O O . SER A 1 146 ? 22.018 -21.175 -3.290 1.00 41.50 146 SER A O 1
ATOM 1126 N N . GLN A 1 147 ? 20.612 -22.427 -4.562 1.00 45.78 147 GLN A N 1
ATOM 1127 C CA . GLN A 1 147 ? 20.274 -23.572 -3.707 1.00 45.78 147 GLN A CA 1
ATOM 1128 C C . GLN A 1 147 ? 20.373 -23.375 -2.182 1.00 45.78 147 GLN A C 1
ATOM 1130 O O . GLN A 1 147 ? 21.448 -23.480 -1.602 1.00 45.78 147 GLN A O 1
ATOM 1135 N N . ALA A 1 148 ? 19.226 -23.279 -1.505 1.00 33.75 148 ALA A N 1
ATOM 1136 C CA . ALA A 1 148 ? 19.105 -23.761 -0.129 1.00 33.75 148 ALA A CA 1
ATOM 1137 C C . ALA A 1 148 ? 17.659 -24.174 0.173 1.00 33.75 148 ALA A C 1
ATOM 1139 O O . ALA A 1 148 ? 16.708 -23.493 -0.209 1.00 33.75 148 ALA A O 1
ATOM 1140 N N . GLN A 1 149 ? 17.531 -25.332 0.820 1.00 35.72 149 GLN A N 1
ATOM 1141 C CA . GLN A 1 149 ? 16.310 -26.086 1.082 1.00 35.72 149 GLN A CA 1
ATOM 1142 C C . GLN A 1 149 ? 15.156 -25.303 1.731 1.00 35.72 149 GLN A C 1
ATOM 1144 O O . GLN A 1 149 ? 15.353 -24.428 2.571 1.00 35.72 149 GLN A O 1
ATOM 1149 N N . GLN A 1 150 ? 13.934 -25.736 1.403 1.00 34.50 150 GLN A N 1
ATOM 1150 C CA . GLN A 1 150 ? 12.724 -25.499 2.192 1.00 34.50 150 GLN A CA 1
ATOM 1151 C C . GLN A 1 150 ? 12.832 -26.187 3.568 1.00 34.50 150 GLN A C 1
ATOM 1153 O O . GLN A 1 150 ? 13.051 -27.400 3.610 1.00 34.50 150 GLN A O 1
ATOM 1158 N N . PRO A 1 151 ? 12.606 -25.477 4.688 1.00 32.50 151 PRO A N 1
ATOM 1159 C CA . PRO A 1 151 ? 12.185 -26.080 5.948 1.00 32.50 151 PRO A CA 1
ATOM 1160 C C . PRO A 1 151 ? 10.647 -26.067 6.061 1.00 32.50 151 PRO A C 1
ATOM 1162 O O . PRO A 1 151 ? 9.983 -25.303 5.354 1.00 32.50 151 PRO A O 1
ATOM 1165 N N . PRO A 1 152 ? 10.068 -26.914 6.933 1.00 31.95 152 PRO A N 1
ATOM 1166 C CA . PRO A 1 152 ? 8.641 -27.203 6.948 1.00 31.95 152 PRO A CA 1
ATOM 1167 C C . PRO A 1 152 ? 7.806 -26.013 7.421 1.00 31.95 152 PRO A C 1
ATOM 1169 O O . PRO A 1 152 ? 8.252 -25.179 8.211 1.00 31.95 152 PRO A O 1
ATOM 1172 N N . GLU A 1 153 ? 6.567 -25.985 6.934 1.00 34.09 153 GLU A N 1
ATOM 1173 C CA . GLU A 1 153 ? 5.506 -25.050 7.291 1.00 34.09 153 GLU A CA 1
ATOM 1174 C C . GLU A 1 153 ? 5.398 -24.875 8.813 1.00 34.09 153 GLU A C 1
ATOM 1176 O O . GLU A 1 153 ? 4.822 -25.699 9.525 1.00 34.09 153 GLU A O 1
ATOM 1181 N N . GLN A 1 154 ? 5.911 -23.758 9.330 1.00 26.92 154 GLN A N 1
ATOM 1182 C CA . GLN A 1 154 ? 5.457 -23.267 10.620 1.00 26.92 154 GLN A CA 1
ATOM 1183 C C . GLN A 1 154 ? 4.080 -22.655 10.413 1.00 26.92 154 GLN A C 1
ATOM 1185 O O . GLN A 1 154 ? 3.925 -21.593 9.805 1.00 26.92 154 GLN A O 1
ATOM 1190 N N . LYS A 1 155 ? 3.081 -23.371 10.927 1.00 28.02 155 LYS A N 1
ATOM 1191 C CA . LYS A 1 155 ? 1.735 -22.888 11.209 1.00 28.02 155 LYS A CA 1
ATOM 1192 C C . LYS A 1 155 ? 1.868 -21.545 11.924 1.00 28.02 155 LYS A C 1
ATOM 1194 O O . LYS A 1 155 ? 2.132 -21.501 13.122 1.00 28.02 155 LYS A O 1
ATOM 1199 N N . VAL A 1 156 ? 1.740 -20.455 11.166 1.00 32.09 156 VAL A N 1
ATOM 1200 C CA . VAL A 1 156 ? 1.561 -19.120 11.726 1.00 32.09 156 VAL A CA 1
ATOM 1201 C C . VAL A 1 156 ? 0.284 -19.219 12.529 1.00 32.09 156 VAL A C 1
ATOM 1203 O O . VAL A 1 156 ? -0.814 -19.320 11.975 1.00 32.09 156 VAL A O 1
ATOM 1206 N N . GLU A 1 157 ? 0.463 -19.299 13.840 1.00 30.28 157 GLU A N 1
ATOM 1207 C CA . GLU A 1 157 ? -0.603 -19.209 14.806 1.00 30.28 157 GLU A CA 1
ATOM 1208 C C . GLU A 1 157 ? -1.313 -17.898 14.503 1.00 30.28 157 GLU A C 1
ATOM 1210 O O . GLU A 1 157 ? -0.770 -16.800 14.640 1.00 30.28 157 GLU A O 1
ATOM 1215 N N . THR A 1 158 ? -2.483 -18.049 13.892 1.00 32.34 158 THR A N 1
ATOM 1216 C CA . THR A 1 158 ? -3.345 -16.954 13.499 1.00 32.34 158 THR A CA 1
ATOM 1217 C C . THR A 1 158 ? -3.613 -16.206 14.784 1.00 32.34 158 THR A C 1
ATOM 1219 O O . THR A 1 158 ? -4.229 -16.770 15.687 1.00 32.34 158 THR A O 1
ATOM 1222 N N . THR A 1 159 ? -3.069 -14.993 14.898 1.00 37.75 159 THR A N 1
ATOM 1223 C CA . THR A 1 159 ? -3.265 -14.139 16.063 1.00 37.75 159 THR A CA 1
ATOM 1224 C C . THR A 1 159 ? -4.749 -14.145 16.381 1.00 37.75 159 THR A C 1
ATOM 1226 O O . THR A 1 159 ? -5.575 -13.741 15.556 1.00 37.75 159 THR A O 1
ATOM 1229 N N . ALA A 1 160 ? -5.083 -14.735 17.531 1.00 34.84 160 ALA A N 1
ATOM 1230 C CA . ALA A 1 160 ? -6.454 -14.900 17.962 1.00 34.84 160 ALA A CA 1
ATOM 1231 C C . ALA A 1 160 ? -7.127 -13.531 17.872 1.00 34.84 160 ALA A C 1
ATOM 1233 O O . ALA A 1 160 ? -6.611 -12.536 18.382 1.00 34.84 160 ALA A O 1
ATOM 1234 N N . ALA A 1 161 ? -8.222 -13.474 17.115 1.00 39.66 161 ALA A N 1
ATOM 1235 C CA . ALA A 1 161 ? -8.911 -12.232 16.841 1.00 39.66 1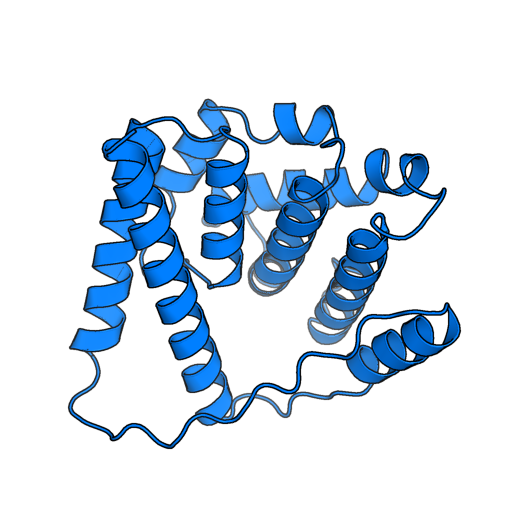61 ALA A CA 1
ATOM 1236 C C . ALA A 1 161 ? -9.248 -11.532 18.162 1.00 39.66 161 ALA A C 1
ATOM 1238 O O . ALA A 1 161 ? -9.938 -12.098 19.005 1.00 39.66 161 ALA A O 1
ATOM 1239 N N . ALA A 1 162 ? -8.753 -10.303 18.285 1.00 42.75 162 ALA A N 1
ATOM 1240 C CA . ALA A 1 162 ? -9.101 -9.309 19.287 1.00 42.75 162 ALA A CA 1
ATOM 1241 C C . ALA A 1 162 ? -10.600 -9.284 19.637 1.00 42.75 162 ALA A C 1
ATOM 1243 O O . ALA A 1 162 ? -11.332 -8.725 18.824 1.00 42.75 162 ALA A O 1
ATOM 1244 N N . ARG A 1 163 ? -11.096 -9.870 20.742 1.00 52.69 163 ARG A N 1
ATOM 1245 C CA . ARG A 1 163 ? -12.545 -9.839 21.078 1.00 52.69 163 ARG A CA 1
ATOM 1246 C C . ARG A 1 163 ? -12.904 -8.815 22.159 1.00 52.69 163 ARG A C 1
ATOM 1248 O O . ARG A 1 163 ? -14.090 -8.554 22.349 1.00 52.69 163 ARG A O 1
ATOM 1255 N N . SER A 1 164 ? -11.919 -8.218 22.834 1.00 62.09 164 SER A N 1
ATOM 1256 C CA . SER A 1 164 ? -12.130 -7.236 23.905 1.00 62.09 164 SER A CA 1
ATOM 1257 C C . SER A 1 164 ? -11.037 -6.160 23.958 1.00 62.09 164 SER A C 1
ATOM 1259 O O . SER A 1 164 ? -9.913 -6.385 23.513 1.00 62.09 164 SER A O 1
ATOM 1261 N N . THR A 1 165 ? -11.339 -5.004 24.559 1.00 62.81 165 THR A N 1
ATOM 1262 C CA . THR A 1 165 ? -10.398 -3.885 24.780 1.00 62.81 165 THR A CA 1
ATOM 1263 C C . THR A 1 165 ? -9.177 -4.262 25.640 1.00 62.81 165 THR A C 1
ATOM 1265 O O . THR A 1 165 ? -8.161 -3.569 25.604 1.00 62.81 165 THR A O 1
ATOM 1268 N N . ASP A 1 166 ? -9.226 -5.364 26.388 1.00 66.19 166 ASP A N 1
ATOM 1269 C CA . ASP A 1 166 ? -8.082 -5.840 27.175 1.00 66.19 166 ASP A CA 1
ATOM 1270 C C . ASP A 1 166 ? -7.110 -6.679 26.334 1.00 66.19 166 ASP A C 1
ATOM 1272 O O . ASP A 1 166 ? -5.897 -6.488 26.423 1.00 66.19 166 ASP A O 1
ATOM 1276 N N . ASP A 1 167 ? -7.617 -7.504 25.416 1.00 64.50 167 ASP A N 1
ATOM 1277 C CA . ASP A 1 167 ? -6.786 -8.252 24.455 1.00 64.50 167 ASP A CA 1
ATOM 1278 C C . ASP A 1 167 ? -6.026 -7.308 23.510 1.00 64.50 167 ASP A C 1
ATOM 1280 O O . ASP A 1 167 ? -4.870 -7.502 23.144 1.00 64.50 167 ASP A O 1
ATOM 1284 N N . VAL A 1 168 ? -6.709 -6.234 23.145 1.00 59.78 168 VAL A N 1
ATOM 1285 C CA . VAL A 1 168 ? -6.219 -5.053 22.444 1.00 59.78 168 VAL A CA 1
ATOM 1286 C C . VAL A 1 168 ? -5.014 -4.425 23.140 1.00 59.78 168 VAL A C 1
ATOM 1288 O O . VAL A 1 168 ? -3.989 -4.165 22.505 1.00 59.78 168 VAL A O 1
ATOM 1291 N N . ARG A 1 169 ? -5.129 -4.178 24.450 1.00 63.31 169 ARG A N 1
ATOM 1292 C CA . ARG A 1 169 ? -4.047 -3.613 25.257 1.00 63.31 169 ARG A CA 1
ATOM 1293 C C . ARG A 1 169 ? -2.895 -4.596 25.345 1.00 63.31 169 ARG A C 1
ATOM 1295 O O . ARG A 1 169 ? -1.755 -4.176 25.189 1.00 63.31 169 ARG A O 1
ATOM 1302 N N . ALA A 1 170 ? -3.182 -5.882 25.528 1.00 67.88 170 ALA A N 1
ATOM 1303 C CA . ALA A 1 170 ? -2.170 -6.931 25.538 1.00 67.88 170 ALA A CA 1
ATOM 1304 C C . ALA A 1 170 ? -1.422 -7.023 24.197 1.00 67.88 170 ALA A C 1
ATOM 1306 O O . ALA A 1 170 ? -0.199 -7.144 24.190 1.00 67.88 170 ALA A O 1
ATOM 1307 N N . LEU A 1 171 ? -2.121 -6.879 23.065 1.00 63.00 171 LEU A N 1
ATOM 1308 C CA . LEU A 1 171 ? -1.513 -6.860 21.734 1.00 63.00 171 LEU A CA 1
ATOM 1309 C C . LEU A 1 171 ? -0.641 -5.615 21.528 1.00 63.00 171 LEU A C 1
ATOM 1311 O O . LEU A 1 171 ? 0.482 -5.733 21.047 1.00 63.00 171 LEU A O 1
ATOM 1315 N N . LEU A 1 172 ? -1.128 -4.434 21.919 1.00 66.25 172 LEU A N 1
ATOM 1316 C CA . LEU A 1 172 ? -0.364 -3.184 21.846 1.00 66.25 172 LEU A CA 1
ATOM 1317 C C . LEU A 1 172 ? 0.885 -3.239 22.735 1.00 66.25 172 LEU A C 1
ATOM 1319 O O . LEU A 1 172 ? 1.971 -2.879 22.288 1.00 66.25 172 LEU A O 1
ATOM 1323 N N . LEU A 1 173 ? 0.756 -3.761 23.957 1.00 67.38 173 LEU A N 1
ATOM 1324 C CA . LEU A 1 173 ? 1.883 -3.997 24.859 1.00 67.38 173 LEU A CA 1
ATOM 1325 C C . LEU A 1 173 ? 2.862 -5.011 24.265 1.00 67.38 173 LEU A C 1
ATOM 1327 O O . LEU A 1 173 ? 4.060 -4.760 24.267 1.00 67.38 173 LEU A O 1
ATOM 1331 N N . GLY A 1 174 ? 2.377 -6.110 23.686 1.00 64.69 174 GLY A N 1
ATOM 1332 C CA . GLY A 1 174 ? 3.215 -7.097 23.006 1.00 64.69 174 GLY A CA 1
ATOM 1333 C C . GLY A 1 174 ? 3.983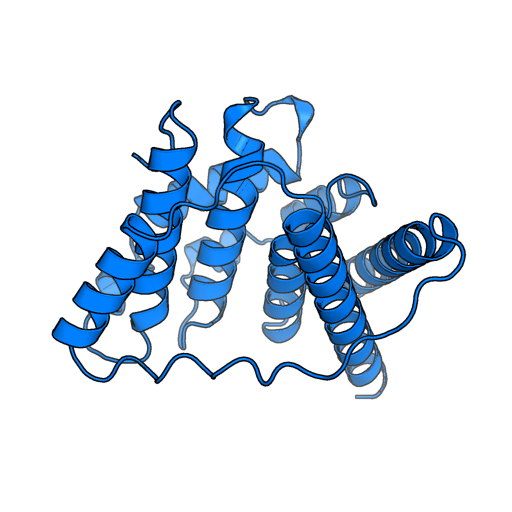 -6.505 21.823 1.00 64.69 174 GLY A C 1
ATOM 1334 O O . GLY A 1 174 ? 5.167 -6.781 21.661 1.00 64.69 174 GLY A O 1
ATOM 1335 N N . VAL A 1 175 ? 3.350 -5.634 21.035 1.00 63.53 175 VAL A N 1
ATOM 1336 C CA . VAL A 1 175 ? 4.003 -4.895 19.942 1.00 63.53 175 VAL A CA 1
ATOM 1337 C C . VAL A 1 175 ? 5.063 -3.928 20.477 1.00 63.53 175 VAL A C 1
ATOM 1339 O O . VAL A 1 175 ? 6.154 -3.871 19.921 1.00 63.53 175 VAL A O 1
ATOM 1342 N N . MET A 1 176 ? 4.786 -3.213 21.572 1.00 58.66 176 MET A N 1
ATOM 1343 C CA . MET A 1 176 ? 5.754 -2.307 22.207 1.00 58.66 176 MET A CA 1
ATOM 1344 C C . MET A 1 176 ? 6.928 -3.043 22.875 1.00 58.66 176 MET A C 1
ATOM 1346 O O . MET A 1 176 ? 8.023 -2.486 22.961 1.00 58.66 176 MET A O 1
ATOM 1350 N N . LEU A 1 177 ? 6.705 -4.271 23.358 1.00 60.25 177 LEU A N 1
ATOM 1351 C CA . LEU A 1 177 ? 7.678 -5.073 24.109 1.00 60.25 177 LEU A CA 1
ATOM 1352 C C . LEU A 1 177 ? 8.485 -6.045 23.233 1.00 60.25 177 LEU A C 1
ATOM 1354 O O . LEU A 1 177 ? 9.592 -6.417 23.626 1.00 60.25 177 LEU A O 1
ATOM 1358 N N . ASN A 1 178 ? 7.984 -6.432 22.053 1.00 56.09 178 ASN A N 1
ATOM 1359 C CA . ASN A 1 178 ? 8.701 -7.281 21.099 1.00 56.09 178 ASN A CA 1
ATOM 1360 C C . ASN A 1 178 ? 9.834 -6.504 20.416 1.00 56.09 178 ASN A C 1
ATOM 1362 O O . ASN A 1 178 ? 9.751 -6.064 19.270 1.00 56.09 178 ASN A O 1
ATOM 1366 N N . GLN A 1 179 ? 10.938 -6.378 21.145 1.00 50.44 179 GLN A N 1
ATOM 1367 C CA . GLN A 1 179 ? 12.227 -5.939 20.639 1.00 50.44 179 GLN A CA 1
ATOM 1368 C C . GLN A 1 179 ? 12.714 -6.943 19.584 1.00 50.44 179 GLN A C 1
ATOM 1370 O O . GLN A 1 179 ? 13.194 -8.026 19.919 1.00 50.44 179 GLN A O 1
ATOM 1375 N N . ARG A 1 180 ? 12.627 -6.607 18.291 1.00 48.47 180 ARG A N 1
ATOM 1376 C CA . ARG A 1 180 ? 13.445 -7.310 17.294 1.00 48.47 180 ARG A CA 1
ATOM 1377 C C . ARG A 1 180 ? 14.898 -6.909 17.535 1.00 48.47 180 ARG A C 1
ATOM 1379 O O . ARG A 1 180 ? 15.299 -5.787 17.232 1.00 48.47 180 ARG A O 1
ATOM 1386 N N . ALA A 1 181 ? 15.675 -7.843 18.083 1.00 39.72 181 ALA A N 1
ATOM 1387 C CA . ALA A 1 181 ? 17.128 -7.805 18.021 1.00 39.72 181 ALA A CA 1
ATOM 1388 C C . ALA A 1 181 ? 17.539 -7.550 16.562 1.00 39.72 181 ALA A C 1
ATOM 1390 O O . ALA A 1 181 ? 17.082 -8.238 15.644 1.00 39.72 181 ALA A O 1
ATOM 1391 N N . GLY A 1 182 ? 18.316 -6.491 16.349 1.00 38.12 182 GLY A N 1
ATOM 1392 C CA . GLY A 1 182 ? 18.668 -6.012 15.021 1.00 38.12 182 GLY A CA 1
ATOM 1393 C C . GLY A 1 182 ? 19.334 -7.081 14.152 1.00 38.12 182 GLY A C 1
ATOM 1394 O O . GLY A 1 182 ? 20.091 -7.918 14.634 1.00 38.12 182 GLY A O 1
ATOM 1395 N N . GLY A 1 183 ? 19.056 -7.015 12.848 1.00 43.44 183 GLY A N 1
ATOM 1396 C CA . GLY A 1 183 ? 19.968 -7.476 11.798 1.00 43.44 183 GLY A CA 1
ATOM 1397 C C . GLY A 1 183 ? 20.351 -8.958 11.772 1.00 43.44 183 GLY A C 1
ATOM 1398 O O . GLY A 1 183 ? 21.435 -9.270 11.291 1.00 43.44 183 GLY A O 1
ATOM 1399 N N . SER A 1 184 ? 19.516 -9.880 12.256 1.00 49.56 184 SER A N 1
ATOM 1400 C CA . SER A 1 184 ? 19.766 -11.306 12.013 1.00 49.56 184 SER A CA 1
ATOM 1401 C C . SER A 1 184 ? 19.507 -11.652 10.534 1.00 49.56 184 SER A C 1
ATOM 1403 O O . SER A 1 184 ? 18.475 -11.251 9.996 1.00 49.56 184 SER A O 1
ATOM 1405 N N . PRO A 1 185 ? 20.360 -12.449 9.863 1.00 55.44 185 PRO A N 1
ATOM 1406 C CA . PRO A 1 185 ? 20.095 -12.962 8.511 1.00 55.44 185 PRO A CA 1
ATOM 1407 C C . PRO A 1 185 ? 18.710 -13.622 8.370 1.00 55.44 185 PRO A C 1
ATOM 1409 O O . PRO A 1 185 ? 18.087 -13.562 7.311 1.00 55.44 185 PRO A O 1
ATOM 1412 N N . CYS A 1 186 ? 18.194 -14.180 9.470 1.00 60.25 186 CYS A N 1
ATOM 1413 C CA . CYS A 1 186 ? 16.881 -14.811 9.544 1.00 60.25 186 CYS A CA 1
ATOM 1414 C C . CYS A 1 186 ? 15.722 -13.820 9.304 1.00 60.25 186 CYS A C 1
ATOM 1416 O O . CYS A 1 186 ? 14.762 -14.151 8.609 1.00 60.25 186 CYS A O 1
ATOM 1418 N N . THR A 1 187 ? 15.804 -12.577 9.803 1.00 63.03 187 THR A N 1
ATOM 1419 C CA . THR A 1 187 ? 14.729 -11.588 9.595 1.00 63.03 187 THR A CA 1
ATOM 1420 C C . THR A 1 187 ? 14.693 -11.073 8.161 1.00 63.03 187 THR A C 1
ATOM 1422 O O . THR A 1 187 ? 13.606 -10.913 7.612 1.00 63.03 187 THR A O 1
ATOM 1425 N N . LEU A 1 188 ? 15.849 -10.878 7.518 1.00 66.69 188 LEU A N 1
ATOM 1426 C CA . LEU A 1 188 ? 15.909 -10.501 6.100 1.00 66.69 188 LEU A CA 1
ATOM 1427 C C . LEU A 1 188 ? 15.324 -11.595 5.199 1.00 66.69 188 LEU A C 1
ATOM 1429 O O . LEU A 1 188 ? 14.547 -11.294 4.293 1.00 66.69 188 LEU A O 1
ATOM 1433 N N . GLN A 1 189 ? 15.629 -12.861 5.492 1.00 75.00 189 GLN A N 1
ATOM 1434 C CA . GLN A 1 189 ? 15.073 -13.999 4.764 1.00 75.00 189 GLN A CA 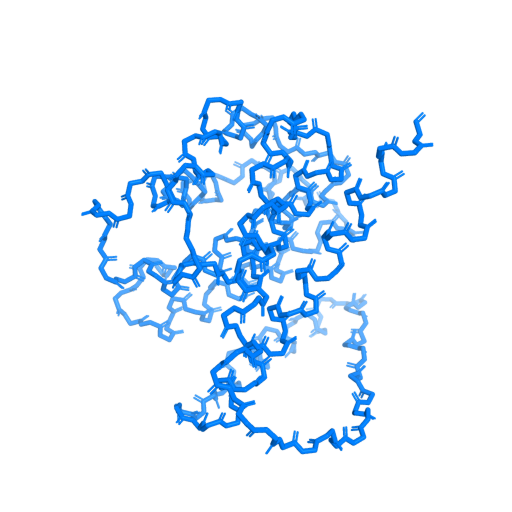1
ATOM 1435 C C . GLN A 1 189 ? 13.548 -14.095 4.927 1.00 75.00 189 GLN A C 1
ATOM 1437 O O . GLN A 1 189 ? 12.835 -14.311 3.946 1.00 75.00 189 GLN A O 1
ATOM 1442 N N . MET A 1 190 ? 13.025 -13.868 6.138 1.00 77.38 190 MET A N 1
ATOM 1443 C CA . MET A 1 190 ? 11.577 -13.830 6.385 1.00 77.38 190 MET A CA 1
ATOM 1444 C C . MET A 1 190 ? 10.876 -12.693 5.629 1.00 77.38 190 MET A C 1
ATOM 1446 O O . MET A 1 190 ? 9.810 -12.911 5.053 1.00 77.38 190 MET A O 1
ATOM 1450 N N . GLU A 1 191 ? 11.456 -11.489 5.605 1.00 78.62 191 GLU A N 1
ATOM 1451 C CA . GLU A 1 191 ? 10.899 -10.345 4.865 1.00 78.62 191 GLU A CA 1
ATOM 1452 C C . GLU A 1 191 ? 10.909 -10.608 3.350 1.00 78.62 191 GLU A C 1
ATOM 1454 O O . GLU A 1 191 ? 9.923 -10.322 2.669 1.00 78.62 191 GLU A O 1
ATOM 1459 N N . GLN A 1 192 ? 11.969 -11.234 2.827 1.00 81.50 192 GLN A N 1
ATOM 1460 C CA . GLN A 1 192 ? 12.050 -11.631 1.420 1.00 81.50 192 GLN A CA 1
ATOM 1461 C C . GLN A 1 192 ? 11.004 -12.700 1.062 1.00 81.50 192 GLN A C 1
ATOM 1463 O O . GLN A 1 192 ? 10.306 -12.572 0.056 1.00 81.50 192 GLN A O 1
ATOM 1468 N N . GLN A 1 193 ? 10.834 -13.726 1.901 1.00 84.25 193 GLN A N 1
ATOM 1469 C CA . GLN A 1 193 ? 9.788 -14.740 1.717 1.00 84.25 193 GLN A CA 1
ATOM 1470 C 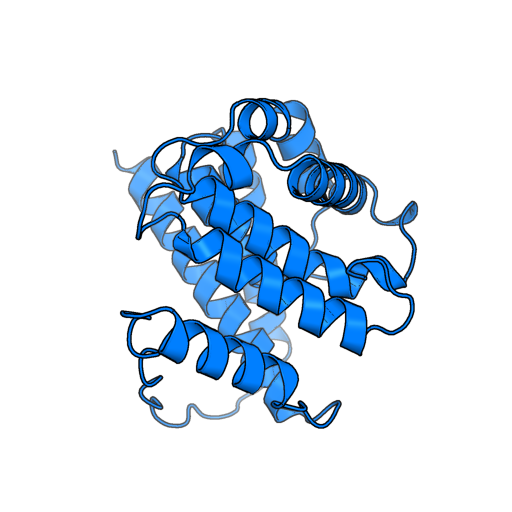C . GLN A 1 193 ? 8.378 -14.147 1.812 1.00 84.25 193 GLN A C 1
ATOM 1472 O O . GLN A 1 193 ? 7.471 -14.575 1.097 1.00 84.25 193 GLN A O 1
ATOM 1477 N N . LYS A 1 194 ? 8.163 -13.171 2.703 1.00 86.81 194 LYS A N 1
ATOM 1478 C CA . LYS A 1 194 ? 6.891 -12.445 2.803 1.00 86.81 194 LYS A CA 1
ATOM 1479 C C . LYS A 1 194 ? 6.613 -11.666 1.516 1.00 86.81 194 LYS A C 1
ATOM 1481 O O . LYS A 1 194 ? 5.515 -11.777 0.983 1.00 86.81 194 LYS A O 1
ATOM 1486 N N . LEU A 1 195 ? 7.605 -10.938 1.000 1.00 86.38 195 LEU A N 1
ATOM 1487 C CA . LEU A 1 195 ? 7.484 -10.193 -0.253 1.00 86.38 195 LEU A CA 1
ATOM 1488 C C . LEU A 1 195 ? 7.120 -11.110 -1.428 1.00 86.38 195 LEU A C 1
ATOM 1490 O O . LEU A 1 195 ? 6.182 -10.809 -2.160 1.00 86.38 195 LEU A O 1
ATOM 1494 N N . LEU A 1 196 ? 7.814 -12.241 -1.577 1.00 88.25 196 LEU A N 1
ATOM 1495 C CA . LEU A 1 196 ? 7.538 -13.208 -2.645 1.00 88.25 196 LEU A CA 1
ATOM 1496 C C . LEU A 1 196 ? 6.103 -13.741 -2.588 1.00 88.25 196 LEU A C 1
ATOM 1498 O O . LEU A 1 196 ? 5.407 -13.725 -3.599 1.00 88.25 196 LEU A O 1
ATOM 1502 N N . ARG A 1 197 ? 5.628 -14.119 -1.394 1.00 89.38 197 ARG A N 1
ATOM 1503 C CA . ARG A 1 197 ? 4.241 -14.570 -1.205 1.00 89.38 197 ARG A CA 1
ATOM 1504 C C . ARG A 1 197 ? 3.221 -13.509 -1.611 1.00 89.38 197 ARG A C 1
ATOM 1506 O O . ARG A 1 197 ? 2.233 -13.848 -2.258 1.00 89.38 197 ARG A O 1
ATOM 1513 N N . GLN A 1 198 ? 3.456 -12.243 -1.258 1.00 88.50 198 GLN A N 1
ATOM 1514 C CA . GLN A 1 198 ? 2.546 -11.163 -1.649 1.00 88.50 198 GLN A CA 1
ATOM 1515 C C . GLN A 1 198 ? 2.571 -10.902 -3.153 1.00 88.50 198 GLN A C 1
ATOM 1517 O O . GLN A 1 198 ? 1.518 -10.698 -3.753 1.00 88.50 198 GLN A O 1
ATOM 1522 N N . ILE A 1 199 ? 3.750 -10.971 -3.780 1.00 89.88 199 ILE A N 1
ATOM 1523 C CA . ILE A 1 199 ? 3.878 -10.867 -5.236 1.00 89.88 199 ILE A CA 1
ATOM 1524 C C . ILE A 1 199 ? 3.065 -11.969 -5.915 1.00 89.88 199 ILE A C 1
ATOM 1526 O O . ILE A 1 199 ? 2.246 -11.672 -6.779 1.00 89.88 199 ILE A O 1
ATOM 1530 N N . ASP A 1 200 ? 3.243 -13.229 -5.519 1.00 89.44 200 ASP A N 1
ATOM 1531 C CA . ASP A 1 200 ? 2.539 -14.337 -6.168 1.00 89.44 200 ASP A CA 1
ATOM 1532 C C . ASP A 1 200 ? 1.016 -14.243 -5.975 1.00 89.44 200 ASP A C 1
ATOM 1534 O O . ASP A 1 200 ? 0.261 -14.477 -6.923 1.00 89.44 200 ASP A O 1
ATOM 1538 N N . SER A 1 201 ? 0.563 -13.810 -4.792 1.00 89.69 201 SER A N 1
ATOM 1539 C CA . SER A 1 201 ? -0.851 -13.517 -4.523 1.00 89.69 201 SER A CA 1
ATOM 1540 C C . SER A 1 201 ? -1.401 -12.434 -5.463 1.00 89.69 201 SER A C 1
ATOM 1542 O O . SER A 1 201 ? -2.442 -12.632 -6.097 1.00 89.69 201 SER A O 1
ATOM 1544 N N . PHE A 1 202 ? -0.672 -11.323 -5.627 1.00 91.62 202 PHE A N 1
ATOM 1545 C CA . PHE A 1 202 ? -1.049 -10.232 -6.532 1.00 91.62 202 PHE A CA 1
ATOM 1546 C C . PHE A 1 202 ? -1.155 -10.706 -7.987 1.00 91.62 202 PHE A C 1
ATOM 1548 O O . PHE A 1 202 ? -2.149 -10.426 -8.657 1.00 91.62 202 PHE A O 1
ATOM 1555 N N . LEU A 1 203 ? -0.161 -11.457 -8.478 1.00 89.06 203 LEU A N 1
ATOM 1556 C CA . LEU A 1 203 ? -0.137 -11.962 -9.858 1.00 89.06 203 LEU A CA 1
ATOM 1557 C C . LEU A 1 203 ? -1.294 -12.943 -10.124 1.00 89.06 203 LEU A C 1
ATOM 1559 O O . LEU A 1 203 ? -1.911 -12.935 -11.193 1.00 89.06 203 LEU A O 1
ATOM 1563 N N . GLN A 1 204 ? -1.633 -13.780 -9.140 1.00 89.12 204 GLN A N 1
ATOM 1564 C CA . GLN A 1 204 ? -2.789 -14.668 -9.247 1.00 89.12 204 GLN A CA 1
ATOM 1565 C C . GLN A 1 204 ? -4.105 -13.874 -9.280 1.00 89.12 204 GLN A C 1
ATOM 1567 O O . GLN A 1 204 ? -5.016 -14.211 -10.042 1.00 89.12 204 GLN A O 1
ATOM 1572 N N . GLN A 1 205 ? -4.213 -12.819 -8.469 1.00 88.81 205 GLN A N 1
ATOM 1573 C CA . GLN A 1 205 ? -5.382 -11.944 -8.434 1.00 88.81 205 GLN A CA 1
ATOM 1574 C C . GLN A 1 205 ? -5.571 -11.176 -9.750 1.00 88.81 205 GLN A C 1
ATOM 1576 O O . GLN A 1 205 ? -6.705 -11.100 -10.230 1.00 88.81 205 GLN A O 1
ATOM 1581 N N . SER A 1 206 ? -4.496 -10.655 -10.353 1.00 85.12 206 SER A N 1
ATOM 1582 C CA . SER A 1 206 ? -4.569 -9.941 -11.636 1.00 85.12 206 SER A CA 1
ATOM 1583 C C . SER A 1 206 ? -5.025 -10.865 -12.767 1.00 85.12 206 SER A C 1
ATOM 1585 O O . SER A 1 206 ? -5.962 -10.534 -13.488 1.00 85.12 206 SER A O 1
ATOM 1587 N N . THR A 1 207 ? -4.461 -12.075 -12.847 1.00 84.88 207 THR A N 1
ATOM 1588 C CA . THR A 1 207 ? -4.817 -13.065 -13.883 1.00 84.88 207 THR A CA 1
ATOM 1589 C C . THR A 1 207 ? -6.297 -13.463 -13.812 1.00 84.88 207 THR A C 1
ATOM 1591 O O . THR A 1 207 ? -6.971 -13.596 -14.830 1.00 84.88 207 THR A O 1
ATOM 1594 N N . ARG A 1 208 ? -6.851 -13.616 -12.599 1.00 82.81 208 ARG A N 1
ATOM 1595 C CA . ARG A 1 208 ? -8.280 -13.932 -12.403 1.00 82.81 208 ARG A CA 1
ATOM 1596 C C . ARG A 1 208 ? -9.219 -12.824 -12.882 1.00 82.81 208 ARG A C 1
ATOM 1598 O O . ARG A 1 208 ? -10.388 -13.108 -13.129 1.00 82.81 208 ARG A O 1
ATOM 1605 N N . ARG A 1 209 ? -8.751 -11.574 -12.954 1.00 75.00 209 ARG A N 1
ATOM 1606 C CA . ARG A 1 209 ? -9.542 -10.446 -13.460 1.00 75.00 209 ARG A CA 1
ATOM 1607 C C . ARG A 1 209 ? -9.571 -10.371 -14.973 1.00 75.00 209 ARG A C 1
ATOM 1609 O O . ARG A 1 209 ? -10.606 -10.011 -15.503 1.00 75.00 209 ARG A O 1
ATOM 1616 N N . GLU A 1 210 ? -8.484 -10.728 -15.645 1.00 67.06 210 GLU A N 1
ATOM 1617 C CA . GLU A 1 210 ? -8.439 -10.765 -17.114 1.00 67.06 210 GLU A CA 1
ATOM 1618 C C . GLU A 1 210 ? -9.392 -11.821 -17.706 1.00 67.06 210 GLU A C 1
ATOM 1620 O O . GLU A 1 210 ? -9.775 -11.730 -18.866 1.00 67.06 210 GLU A O 1
ATOM 1625 N N . GLN A 1 211 ? -9.793 -12.817 -16.907 1.00 57.38 211 GLN A N 1
ATOM 1626 C CA . GLN A 1 211 ? -10.702 -13.901 -17.301 1.00 57.38 211 GLN A CA 1
ATOM 1627 C C . GLN A 1 211 ? -12.191 -13.626 -17.009 1.00 57.38 211 GLN A C 1
ATOM 1629 O O . GLN A 1 211 ? -13.019 -14.498 -17.278 1.00 57.38 211 GLN A O 1
ATOM 1634 N N . ARG A 1 212 ? -12.538 -12.478 -16.414 1.00 51.97 212 ARG A N 1
ATOM 1635 C CA . ARG A 1 212 ? -13.919 -12.079 -16.085 1.00 51.97 212 ARG A CA 1
ATOM 1636 C C . ARG A 1 212 ? -14.379 -10.935 -16.971 1.00 51.97 212 ARG A C 1
ATOM 1638 O O . ARG A 1 212 ? -15.576 -10.957 -17.320 1.00 51.97 212 ARG A O 1
#

pLDDT: mean 73.06, std 17.6, range [26.92, 94.25]

Secondary structure (DSSP, 8-state):
-TT-SSHHHHHHHHHHHHHHHTTGGGSTTHHHHHT-HHHHHHHHHHHHHHH-GGGS-TTHHHHHHHHHHHHHHHHTSSS--HHHHHHS-HHHHHHHHHH--TTT--HHHHHHHHHHHHTT---HHHHHHHHHHHHHHHHHHHHT----PPPP-----------SHHHHHHHHHHHHH----TT-HHHHHHHHHHHHHHHHHHHHHHHHHHT-